Protein AF-A0A0C9Z4D1-F1 (afdb_monomer)

Foldseek 3Di:
DPDPPDDDDPCVQCVVQLVVVVVVVDDPVVSVVCCQDPPQAALVNCVVVVVVVCVVVVLDDLVRSCVCCCPVVVHNHDSVRSVVNCVPPPVVSVVVVVVDDDDDDDDDADDQVRDKDKDKDCPCCVVVDTDIDIDSPQDPPCCVLVVVCVVVVVADPPAPLSQLLCLLQPVVQVVVVSVVVVCCQQQDFDDDDPVDPDFGGRNVCCQVCVVVRVHDDPDDDDDPVVVVVVCVVQPDPPQCVPPSHDPVQSVVLVVLCVVVVVDDCDSVCSSVSSNVSSVSLVPDPPRDPVRPPDPPQDPVRRDDGVPDDDDPDPPDDPDDD

Organism: NCBI:txid930992

Radius of gyration: 35.1 Å; Cα contacts (8 Å, |Δi|>4): 202; chains: 1; bounding box: 78×57×100 Å

Solvent-accessible surface area (backbone atoms only — not comparable to full-atom values): 20295 Å² total; per-residue (Å²): 131,82,64,90,88,53,82,77,58,74,58,73,75,44,49,67,56,53,55,52,39,52,75,67,72,47,52,72,70,55,42,52,48,50,43,41,59,75,73,64,52,45,61,72,75,43,39,67,61,50,52,57,49,38,72,77,40,77,80,63,46,68,73,54,46,42,50,43,34,36,73,76,67,70,36,91,57,57,70,66,51,51,48,51,39,38,59,74,78,40,49,64,62,60,52,61,67,65,70,74,68,88,78,90,80,89,86,88,65,91,52,93,84,56,51,70,52,72,49,74,50,74,88,45,44,91,78,80,41,81,46,74,50,74,40,57,88,79,60,82,76,52,53,64,60,55,49,50,38,48,75,71,65,73,50,49,90,89,34,68,69,52,47,42,52,43,41,64,55,46,51,61,44,52,50,53,52,50,52,51,48,51,51,51,61,35,66,41,62,54,84,82,52,94,91,52,94,63,82,74,48,29,51,50,55,45,66,78,43,21,68,84,58,81,40,82,84,80,80,78,88,72,62,63,68,59,52,52,49,50,42,66,73,75,46,66,88,86,42,70,90,75,46,78,41,62,68,74,57,45,56,51,52,49,52,57,38,54,75,67,66,60,72,78,72,43,97,87,36,41,68,57,54,48,50,53,50,51,53,54,53,73,69,42,96,74,66,70,76,78,82,76,76,69,68,76,69,50,84,87,67,54,78,65,60,93,92,60,75,83,76,86,74,80,88,74,78,95,66,95,128

Sequence (321 aa):
MPNQYKPTSPLDKITPHILCLWKAYQNDREIVRILREKHIDTEQSIHDAMIDIHQMYPKAGIQEVISLLFYEKNMSVSRTIVSSYFTIFKPELVRECKARCLKRRHFCAVSVNNLFTINQHDKWLRFGLGLHTRIEPFSGCFETVLDHGVNEGLYDVGNTLQNMVFRWVFIPWLQCELDAYHNRVNNTAKQHNRNKMLPHGVPSHIYDSPQDFNTLDFKVIIDHDGVDQVRKLYINPSHVVFDIVPPTLGNFIQHCYDQMGCPEVTHSSVWTVYRNLLSVLQLADNIPPTLLDETEPNEDDVPLLEGCSYLPFCKESNGPY

Secondary structure (DSSP, 8-state):
---TTSPPPHHHHHHHHHHHHHHTT--HHHHHHHHIIIII--TTTTHHHHHHHHHH-TT--HHHHHHHHHHHS-----HHHHHHHHHHH-HHHHHHHHT----------SSTTS--EEEEEGGGGGGT--EEEEE-TTTTTHHHHHHHHHHTT---TT-HHHHHHHHHHHHHHHHHHHHHHHHHHHHSPPPP-TT--S--S-HHHHHH-GGGGT---------HHHHHHHHHHH--TT-GGG-SS-HHHHHHHHHHHHHTT-----TTTHHHHHHHHHHHHHH-TT--GGGSS-----TTTSPPPTT--------------

pLDDT: mean 73.36, std 15.95, range [34.59, 96.25]

Nearest PDB structures (foldseek):
  7aa5-assembly1_B  TM=8.037E-02  e=8.776E+00  Homo sapiens

Mean predicted aligned error: 19.08 Å

Structure (mmCIF, N/CA/C/O backbone):
data_AF-A0A0C9Z4D1-F1
#
_entry.id   AF-A0A0C9Z4D1-F1
#
loop_
_atom_site.group_PDB
_atom_site.id
_atom_site.type_symbol
_atom_site.label_atom_id
_atom_site.label_alt_id
_atom_site.label_comp_id
_atom_site.label_asym_id
_atom_site.label_entity_id
_atom_site.label_seq_id
_atom_site.pdbx_PDB_ins_code
_atom_site.Cartn_x
_atom_site.Cartn_y
_atom_site.Cartn_z
_atom_site.occupancy
_atom_site.B_iso_or_equiv
_atom_site.auth_seq_id
_atom_site.auth_comp_id
_atom_site.auth_asym_id
_atom_site.auth_atom_id
_atom_site.pdbx_PDB_model_num
ATOM 1 N N . MET A 1 1 ? 40.642 -31.047 -65.680 1.00 45.09 1 MET A N 1
ATOM 2 C CA . MET A 1 1 ? 39.817 -29.850 -65.943 1.00 45.09 1 MET A CA 1
ATOM 3 C C . MET A 1 1 ? 38.533 -29.970 -65.137 1.00 45.09 1 MET A C 1
ATOM 5 O O . MET A 1 1 ? 37.906 -31.022 -65.227 1.00 45.09 1 MET A O 1
ATOM 9 N N . PRO A 1 2 ? 38.184 -28.984 -64.296 1.00 46.34 2 PRO A N 1
ATOM 10 C CA . PRO A 1 2 ? 36.916 -28.994 -63.574 1.00 46.34 2 PRO A CA 1
ATOM 11 C C . PRO A 1 2 ? 35.748 -28.926 -64.568 1.00 46.34 2 PRO A C 1
ATOM 13 O O . PRO A 1 2 ? 35.834 -28.274 -65.605 1.00 46.34 2 PRO A O 1
ATOM 16 N N . ASN A 1 3 ? 34.682 -29.667 -64.277 1.00 42.41 3 ASN A N 1
ATOM 17 C CA . ASN A 1 3 ? 33.510 -29.800 -65.137 1.00 42.41 3 ASN A CA 1
ATOM 18 C C . ASN A 1 3 ? 32.800 -28.441 -65.303 1.00 42.41 3 ASN A C 1
ATOM 20 O O . ASN A 1 3 ? 32.292 -27.901 -64.323 1.00 42.41 3 ASN A O 1
ATOM 24 N N . GLN A 1 4 ? 32.733 -27.932 -66.538 1.00 51.03 4 GLN A N 1
ATOM 25 C CA . GLN A 1 4 ? 32.153 -26.628 -66.901 1.00 51.03 4 GLN A CA 1
ATOM 26 C C . GLN A 1 4 ? 30.660 -26.463 -66.563 1.00 51.03 4 GLN A C 1
ATOM 28 O O . GLN A 1 4 ? 30.153 -25.347 -66.572 1.00 51.03 4 GLN A O 1
ATOM 33 N N . TYR A 1 5 ? 29.959 -27.556 -66.248 1.00 47.44 5 TYR A N 1
ATOM 34 C CA . TYR A 1 5 ? 28.535 -27.549 -65.897 1.00 47.44 5 TYR A CA 1
ATOM 35 C C . TYR A 1 5 ? 28.269 -27.650 -64.390 1.00 47.44 5 TYR A C 1
ATOM 37 O O . TYR A 1 5 ? 27.114 -27.731 -63.977 1.00 47.44 5 TYR A O 1
ATOM 45 N N . LYS A 1 6 ? 29.314 -27.661 -63.551 1.00 39.44 6 LYS A N 1
ATOM 46 C CA . LYS A 1 6 ? 29.163 -27.578 -62.094 1.00 39.44 6 LYS A CA 1
ATOM 47 C C . LYS A 1 6 ? 29.494 -26.158 -61.625 1.00 39.44 6 LYS A C 1
ATOM 49 O O . LYS A 1 6 ? 30.536 -25.639 -62.024 1.00 39.44 6 LYS A O 1
ATOM 54 N N . PRO A 1 7 ? 28.663 -25.529 -60.772 1.00 45.12 7 PRO A N 1
ATOM 55 C CA . PRO A 1 7 ? 29.037 -24.266 -60.148 1.00 45.12 7 PRO A CA 1
ATOM 56 C C . PRO A 1 7 ? 30.366 -24.441 -59.405 1.00 45.12 7 PRO A C 1
ATOM 58 O O . PRO A 1 7 ? 30.573 -25.446 -58.720 1.00 45.12 7 PRO A O 1
ATOM 61 N N . THR A 1 8 ? 31.280 -23.484 -59.585 1.00 49.34 8 THR A N 1
ATOM 62 C CA . THR A 1 8 ? 32.591 -23.483 -58.929 1.00 49.34 8 THR A CA 1
ATOM 63 C C . THR A 1 8 ? 32.400 -23.604 -57.421 1.00 49.34 8 THR A C 1
ATOM 65 O O . THR A 1 8 ? 31.530 -22.934 -56.856 1.00 49.34 8 THR A O 1
ATOM 68 N N . SER A 1 9 ? 33.201 -24.456 -56.778 1.00 49.81 9 SER A N 1
ATOM 69 C CA . SER A 1 9 ? 33.126 -24.666 -55.334 1.00 49.81 9 SER A CA 1
ATOM 70 C C . SER A 1 9 ? 33.235 -23.317 -54.608 1.00 49.81 9 SER A C 1
ATOM 72 O O . SER A 1 9 ? 34.095 -22.511 -54.978 1.00 49.81 9 SER A O 1
ATOM 74 N N . PRO A 1 10 ? 32.419 -23.045 -53.569 1.00 61.69 10 PRO A N 1
ATOM 75 C CA . PRO A 1 10 ? 32.525 -21.823 -52.766 1.00 61.69 10 PRO A CA 1
ATOM 76 C C . PRO A 1 10 ? 33.950 -21.559 -52.257 1.00 61.69 10 PRO A C 1
ATOM 78 O O . PRO A 1 10 ? 34.347 -20.409 -52.090 1.00 61.69 10 PRO A O 1
ATOM 81 N N . LEU A 1 11 ? 34.736 -22.624 -52.073 1.00 60.56 11 LEU A N 1
ATOM 82 C CA . LEU A 1 11 ? 36.139 -22.561 -51.675 1.00 60.56 11 LEU A CA 1
ATOM 83 C C . LEU A 1 11 ? 37.004 -21.820 -52.700 1.00 60.56 11 LEU A C 1
ATOM 85 O O . LEU A 1 11 ? 37.721 -20.905 -52.307 1.00 60.56 11 LEU A O 1
ATOM 89 N N . ASP A 1 12 ? 36.873 -22.122 -53.993 1.00 66.25 12 ASP A N 1
ATOM 90 C CA . ASP A 1 12 ? 37.745 -21.575 -55.045 1.00 66.25 12 ASP A CA 1
ATOM 91 C C . ASP A 1 12 ? 37.593 -20.052 -55.204 1.00 66.25 12 ASP A C 1
ATOM 93 O O . ASP A 1 12 ? 38.533 -19.362 -55.598 1.00 66.25 12 ASP A O 1
ATOM 97 N N . LYS A 1 13 ? 36.418 -19.508 -54.856 1.00 65.00 13 LYS A N 1
ATOM 98 C CA . LYS A 1 13 ? 36.149 -18.060 -54.873 1.00 65.00 13 LYS A CA 1
ATOM 99 C C . LYS A 1 13 ? 36.757 -17.330 -53.676 1.00 65.00 13 LYS A C 1
ATOM 101 O O . LYS A 1 13 ? 37.111 -16.164 -53.795 1.00 65.00 13 LYS A O 1
ATOM 106 N N . ILE A 1 14 ? 36.880 -17.997 -52.529 1.00 68.81 14 ILE A N 1
ATOM 107 C CA . ILE A 1 14 ? 37.301 -17.380 -51.261 1.00 68.81 14 ILE A CA 1
ATOM 108 C C . ILE A 1 14 ? 38.805 -17.608 -51.007 1.00 68.81 14 ILE A C 1
ATOM 110 O O . ILE A 1 14 ? 39.453 -16.791 -50.348 1.00 68.81 14 ILE A O 1
ATOM 114 N N . THR A 1 15 ? 39.398 -18.662 -51.589 1.00 77.69 15 THR A N 1
ATOM 115 C CA . THR A 1 15 ? 40.829 -18.998 -51.461 1.00 77.69 15 THR A CA 1
ATOM 116 C C . THR A 1 15 ? 41.778 -17.823 -51.751 1.00 77.69 15 THR A C 1
ATOM 118 O O . THR A 1 15 ? 42.679 -17.600 -50.939 1.00 77.69 15 THR A O 1
ATOM 121 N N . PRO A 1 16 ? 41.605 -17.016 -52.821 1.00 76.88 16 PRO A N 1
ATOM 122 C CA . PRO A 1 16 ? 42.519 -15.906 -53.107 1.00 76.88 16 PRO A CA 1
ATOM 123 C C . PRO A 1 16 ? 42.499 -14.823 -52.019 1.00 76.88 16 PRO A C 1
ATOM 125 O O . PRO A 1 16 ? 43.541 -14.266 -51.668 1.00 76.88 16 PRO A O 1
ATOM 128 N N . HIS A 1 17 ? 41.322 -14.559 -51.446 1.00 73.50 17 HIS A N 1
ATOM 129 C CA . HIS A 1 17 ? 41.129 -13.549 -50.407 1.00 73.50 17 HIS A CA 1
ATOM 130 C C . HIS A 1 17 ? 41.703 -14.002 -49.062 1.00 73.50 17 HIS A C 1
ATOM 132 O O . HIS A 1 17 ? 42.396 -13.224 -48.408 1.00 73.50 17 HIS A O 1
ATOM 138 N N . ILE A 1 18 ? 41.497 -15.271 -48.683 1.00 72.88 18 ILE A N 1
ATOM 139 C CA . ILE A 1 18 ? 42.111 -15.861 -47.481 1.00 72.88 18 ILE A CA 1
ATOM 140 C C . ILE A 1 18 ? 43.637 -15.769 -47.574 1.00 72.88 18 ILE A C 1
ATOM 142 O O . ILE A 1 18 ? 44.276 -15.281 -46.646 1.00 72.88 18 ILE A O 1
ATOM 146 N N . LEU A 1 19 ? 44.223 -16.167 -48.709 1.00 77.75 19 LEU A N 1
ATOM 147 C CA . LEU A 1 19 ? 45.676 -16.132 -48.906 1.00 77.75 19 LEU A CA 1
ATOM 148 C C . LEU A 1 19 ? 46.245 -14.708 -48.843 1.00 77.75 19 LEU A C 1
ATOM 150 O O . LEU A 1 19 ? 47.344 -14.513 -48.328 1.00 77.75 19 LEU A O 1
ATOM 154 N N . CYS A 1 20 ? 45.516 -13.711 -49.350 1.00 79.06 20 CYS A N 1
ATOM 155 C CA . CYS A 1 20 ? 45.916 -12.307 -49.264 1.00 79.06 20 CYS A CA 1
ATOM 156 C C . CYS A 1 20 ? 45.902 -11.795 -47.814 1.00 79.06 20 CYS A C 1
ATOM 158 O O . CYS A 1 20 ? 46.879 -11.198 -47.364 1.00 79.06 20 CYS A O 1
ATOM 160 N N . LEU A 1 21 ? 44.835 -12.082 -47.062 1.00 77.56 21 LEU A N 1
ATOM 161 C CA . LEU A 1 21 ? 44.684 -11.627 -45.677 1.00 77.56 21 LEU A CA 1
ATOM 162 C C . LEU A 1 21 ? 45.647 -12.342 -44.716 1.00 77.56 21 LEU A C 1
ATOM 164 O O . LEU A 1 21 ? 46.168 -11.716 -43.794 1.00 77.56 21 LEU A O 1
ATOM 168 N N . TRP A 1 22 ? 45.954 -13.615 -44.977 1.00 73.88 22 TRP A N 1
ATOM 169 C CA . TRP A 1 22 ? 46.949 -14.379 -44.221 1.00 73.88 22 TRP A CA 1
ATOM 170 C C . TRP A 1 22 ? 48.369 -13.835 -44.440 1.00 73.88 22 TRP A C 1
ATOM 172 O O . TRP A 1 22 ? 49.128 -13.657 -43.491 1.00 73.88 22 TRP A O 1
ATOM 182 N N . LYS A 1 23 ? 48.704 -13.450 -45.681 1.00 80.69 23 LYS A N 1
ATOM 183 C CA . LYS A 1 23 ? 49.967 -12.754 -46.001 1.00 80.69 23 LYS A CA 1
ATOM 184 C C . LYS A 1 23 ? 50.074 -11.363 -45.366 1.00 80.69 23 LYS A C 1
ATOM 186 O O . LYS A 1 23 ? 51.183 -10.862 -45.213 1.00 80.69 23 LYS A O 1
ATOM 191 N N . ALA A 1 24 ? 48.952 -10.752 -44.988 1.00 74.88 24 ALA A N 1
ATOM 192 C CA . ALA A 1 24 ? 48.901 -9.470 -44.287 1.00 74.88 24 ALA A CA 1
ATOM 193 C C . ALA A 1 24 ? 48.976 -9.603 -42.748 1.00 74.88 24 ALA A C 1
ATOM 195 O O . ALA A 1 24 ? 48.663 -8.643 -42.046 1.00 74.88 24 ALA A O 1
ATOM 196 N N . TYR A 1 25 ? 49.374 -10.773 -42.225 1.00 70.94 25 TYR A N 1
ATOM 197 C CA . TYR A 1 25 ? 49.497 -11.086 -40.791 1.00 70.94 25 TYR A CA 1
ATOM 198 C C . TYR A 1 25 ? 48.215 -10.877 -39.970 1.00 70.94 25 TYR A C 1
ATOM 200 O O . TYR A 1 25 ? 48.269 -10.631 -38.765 1.00 70.94 25 TYR A O 1
ATOM 208 N N . GLN A 1 26 ? 47.045 -10.987 -40.600 1.00 71.88 26 GLN A N 1
ATOM 209 C CA . GLN A 1 26 ? 45.784 -10.942 -39.870 1.00 71.88 26 GLN A CA 1
ATOM 210 C C . GLN A 1 26 ? 45.563 -12.265 -39.134 1.00 71.88 26 GLN A C 1
ATOM 212 O O . GLN A 1 26 ? 45.837 -13.337 -39.669 1.00 71.88 26 GLN A O 1
ATOM 217 N N . ASN A 1 27 ? 45.064 -12.197 -37.900 1.00 79.25 27 ASN A N 1
ATOM 218 C CA . ASN A 1 27 ? 44.691 -13.405 -37.167 1.00 79.25 27 ASN A CA 1
ATOM 219 C C . ASN A 1 27 ? 43.403 -14.011 -37.748 1.00 79.25 27 ASN A C 1
ATOM 221 O O . ASN A 1 27 ? 42.589 -13.305 -38.344 1.00 79.25 27 ASN A O 1
ATOM 225 N N . ASP A 1 28 ? 43.190 -15.309 -37.541 1.00 73.75 28 ASP A N 1
ATOM 226 C CA . ASP A 1 28 ? 42.066 -16.049 -38.133 1.00 73.75 28 ASP A CA 1
ATOM 227 C C . ASP A 1 28 ? 40.700 -15.411 -37.835 1.00 73.75 28 ASP A C 1
ATOM 229 O O . ASP A 1 28 ? 39.811 -15.393 -38.687 1.00 73.75 28 ASP A O 1
ATOM 233 N N . ARG A 1 29 ? 40.538 -14.817 -36.646 1.00 74.25 29 ARG A N 1
ATOM 234 C CA . ARG A 1 29 ? 39.308 -14.115 -36.256 1.00 74.25 29 ARG A CA 1
ATOM 235 C C . ARG A 1 29 ? 39.078 -12.859 -37.099 1.00 74.25 29 ARG A C 1
ATOM 237 O O . ARG A 1 29 ? 37.947 -12.607 -37.514 1.00 74.25 29 ARG A O 1
ATOM 244 N N . GLU A 1 30 ? 40.131 -12.100 -37.373 1.00 71.19 30 GLU A N 1
ATOM 245 C CA . GLU A 1 30 ? 40.082 -10.883 -38.180 1.00 71.19 30 GLU A CA 1
ATOM 246 C C . GLU A 1 30 ? 39.924 -11.198 -39.673 1.00 71.19 30 GLU A C 1
ATOM 248 O O . GLU A 1 30 ? 39.152 -10.537 -40.364 1.00 71.19 30 GLU A O 1
ATOM 253 N N . ILE A 1 31 ? 40.561 -12.272 -40.154 1.00 74.56 31 ILE A N 1
ATOM 254 C CA . ILE A 1 31 ? 40.374 -12.793 -41.516 1.00 74.56 31 ILE A CA 1
ATOM 255 C C . ILE A 1 31 ? 38.907 -13.167 -41.735 1.00 74.56 31 ILE A C 1
ATOM 257 O O . ILE A 1 31 ? 38.295 -12.720 -42.704 1.00 74.56 31 ILE A O 1
ATOM 261 N N . VAL A 1 32 ? 38.308 -13.927 -40.813 1.00 71.25 32 VAL A N 1
ATOM 262 C CA . VAL A 1 32 ? 36.888 -14.301 -40.889 1.00 71.25 32 VAL A CA 1
ATOM 263 C C . VAL A 1 32 ? 35.984 -13.068 -40.828 1.00 71.25 32 VAL A C 1
ATOM 265 O O . VAL A 1 32 ? 35.000 -13.011 -41.567 1.00 71.25 32 VAL A O 1
ATOM 268 N N . ARG A 1 33 ? 36.312 -12.066 -40.000 1.00 70.94 33 ARG A N 1
ATOM 269 C CA . ARG A 1 33 ? 35.541 -10.817 -39.928 1.00 70.94 33 ARG A CA 1
ATOM 270 C C . ARG A 1 33 ? 35.571 -10.059 -41.257 1.00 70.94 33 ARG A C 1
ATOM 272 O O . ARG A 1 33 ? 34.515 -9.734 -41.787 1.00 70.94 33 ARG A O 1
ATOM 279 N N . ILE A 1 34 ? 36.758 -9.840 -41.822 1.00 68.50 34 ILE A N 1
ATOM 280 C CA . ILE A 1 34 ? 36.941 -9.089 -43.072 1.00 68.50 34 ILE A CA 1
ATOM 281 C C . ILE A 1 34 ? 36.300 -9.819 -44.257 1.00 68.50 34 ILE A C 1
ATOM 283 O O . ILE A 1 34 ? 35.666 -9.184 -45.098 1.00 68.50 34 ILE A O 1
ATOM 287 N N . LEU A 1 35 ? 36.428 -11.147 -44.321 1.00 69.12 35 LEU A N 1
ATOM 288 C CA . LEU A 1 35 ? 35.791 -11.947 -45.369 1.00 69.12 35 LEU A CA 1
ATOM 289 C C . LEU A 1 35 ? 34.266 -11.859 -45.295 1.00 69.12 35 LEU A C 1
ATOM 291 O O . LEU A 1 35 ? 33.627 -11.687 -46.331 1.00 69.12 35 LEU A O 1
ATOM 295 N N . ARG A 1 36 ? 33.691 -11.910 -44.085 1.00 64.81 36 ARG A N 1
ATOM 296 C CA . ARG A 1 36 ? 32.248 -11.722 -43.879 1.00 64.81 36 ARG A CA 1
ATOM 297 C C . ARG A 1 36 ? 31.792 -10.327 -44.293 1.00 64.81 36 ARG A C 1
ATOM 299 O O . ARG A 1 36 ? 30.866 -10.212 -45.079 1.00 64.81 36 ARG A O 1
ATOM 306 N N . GLU A 1 37 ? 32.486 -9.286 -43.846 1.00 62.16 37 GLU A N 1
ATOM 307 C CA . GLU A 1 37 ? 32.087 -7.890 -44.074 1.00 62.16 37 GLU A CA 1
ATOM 308 C C . GLU A 1 37 ? 32.292 -7.395 -45.514 1.00 62.16 37 GLU A C 1
ATOM 310 O O . GLU A 1 37 ? 31.532 -6.551 -45.976 1.00 62.16 37 GLU A O 1
ATOM 315 N N . LYS A 1 38 ? 33.330 -7.858 -46.227 1.00 61.12 38 LYS A N 1
ATOM 316 C CA . LYS A 1 38 ? 33.709 -7.279 -47.533 1.00 61.12 38 LYS A CA 1
ATOM 317 C C . LYS A 1 38 ? 33.456 -8.175 -48.736 1.00 61.12 38 LYS A C 1
ATOM 319 O O . LYS A 1 38 ? 33.426 -7.672 -49.859 1.00 61.12 38 LYS A O 1
ATOM 324 N N . HIS A 1 39 ? 33.337 -9.484 -48.536 1.00 59.22 39 HIS A N 1
ATOM 325 C CA . HIS A 1 39 ? 33.320 -10.442 -49.644 1.00 59.22 39 HIS A CA 1
ATOM 326 C C . HIS A 1 39 ? 32.159 -11.439 -49.596 1.00 59.22 39 HIS A C 1
ATOM 328 O O . HIS A 1 39 ? 31.916 -12.100 -50.603 1.00 59.22 39 HIS A O 1
ATOM 334 N N . ILE A 1 40 ? 31.436 -11.536 -48.477 1.00 61.81 40 ILE A N 1
ATOM 335 C CA . ILE A 1 40 ? 30.330 -12.488 -48.310 1.00 61.81 40 ILE A CA 1
ATOM 336 C C . ILE A 1 40 ? 29.006 -11.742 -48.070 1.00 61.81 40 ILE A C 1
ATOM 338 O O . ILE A 1 40 ? 28.052 -11.961 -48.816 1.00 61.81 40 ILE A O 1
ATOM 342 N N . ASP A 1 41 ? 28.965 -10.790 -47.134 1.00 61.84 41 ASP A N 1
ATOM 343 C CA . ASP A 1 41 ? 27.739 -10.086 -46.743 1.00 61.84 41 ASP A CA 1
ATOM 344 C C . ASP A 1 41 ? 27.841 -8.577 -47.066 1.00 61.84 41 ASP A C 1
ATOM 346 O O . ASP A 1 41 ? 28.281 -7.787 -46.237 1.00 61.84 41 ASP A O 1
ATOM 350 N N . THR A 1 42 ? 27.442 -8.147 -48.270 1.00 67.00 42 THR A N 1
ATOM 351 C CA . THR A 1 42 ? 27.325 -6.714 -48.644 1.00 67.00 42 THR A CA 1
ATOM 352 C C . THR A 1 42 ? 25.863 -6.297 -48.824 1.00 67.00 42 THR A C 1
ATOM 354 O O . THR A 1 42 ? 25.012 -7.141 -49.110 1.00 67.00 42 THR A O 1
ATOM 357 N N . GLU A 1 43 ? 25.541 -4.998 -48.714 1.00 68.06 43 GLU A N 1
ATOM 358 C CA . GLU A 1 43 ? 24.168 -4.485 -48.900 1.00 68.06 43 GLU A CA 1
ATOM 359 C C . GLU A 1 43 ? 23.593 -4.851 -50.275 1.00 68.06 43 GLU A C 1
ATOM 361 O O . GLU A 1 43 ? 22.392 -5.065 -50.420 1.00 68.06 43 GLU A O 1
ATOM 366 N N . GLN A 1 44 ? 24.465 -4.947 -51.279 1.00 70.00 44 GLN A N 1
ATOM 367 C CA . GLN A 1 44 ? 24.109 -5.293 -52.650 1.00 70.00 44 GLN A CA 1
ATOM 368 C C . GLN A 1 44 ? 23.920 -6.805 -52.834 1.00 70.00 44 GLN A C 1
ATOM 370 O O . GLN A 1 44 ? 23.023 -7.218 -53.559 1.00 70.00 44 GLN A O 1
ATOM 375 N N . SER A 1 45 ? 24.694 -7.624 -52.110 1.00 71.94 45 SER A N 1
ATOM 376 C CA . SER A 1 45 ? 24.526 -9.086 -52.053 1.00 71.94 45 SER A CA 1
ATOM 377 C C . SER A 1 45 ? 23.152 -9.480 -51.499 1.00 71.94 45 SER A C 1
ATOM 379 O O . SER A 1 45 ? 22.570 -10.478 -51.914 1.00 71.94 45 SER A O 1
ATOM 381 N N . ILE A 1 46 ? 22.595 -8.661 -50.600 1.00 79.38 46 ILE A N 1
ATOM 382 C CA . ILE A 1 46 ? 21.277 -8.899 -50.000 1.00 79.38 46 ILE A CA 1
ATOM 383 C C . ILE A 1 46 ? 20.142 -8.150 -50.712 1.00 79.38 46 ILE A C 1
ATOM 385 O O . ILE A 1 46 ? 18.994 -8.351 -50.343 1.00 79.38 46 ILE A O 1
ATOM 389 N N . HIS A 1 47 ? 20.415 -7.288 -51.699 1.00 83.75 47 HIS A N 1
ATOM 390 C CA . HIS A 1 47 ? 19.423 -6.349 -52.244 1.00 83.75 47 HIS A CA 1
ATOM 391 C C . HIS A 1 47 ? 18.242 -7.044 -52.923 1.00 83.75 47 HIS A C 1
ATOM 393 O O . HIS A 1 47 ? 17.096 -6.785 -52.562 1.00 83.75 47 HIS A O 1
ATOM 399 N N . ASP A 1 48 ? 18.511 -7.984 -53.826 1.00 82.88 48 ASP A N 1
ATOM 400 C CA . ASP A 1 48 ? 17.452 -8.733 -54.513 1.00 82.88 48 ASP A CA 1
ATOM 401 C C . ASP A 1 48 ? 16.643 -9.569 -53.508 1.00 82.88 48 ASP A C 1
ATOM 403 O O . ASP A 1 48 ? 15.413 -9.549 -53.500 1.00 82.88 48 ASP A O 1
ATOM 407 N N . ALA A 1 49 ? 17.332 -10.205 -52.553 1.00 83.00 49 ALA A N 1
ATOM 408 C CA . ALA A 1 49 ? 16.698 -10.943 -51.464 1.00 83.00 49 ALA A CA 1
ATOM 409 C C . ALA A 1 49 ? 15.826 -10.043 -50.566 1.00 83.00 49 ALA A C 1
ATOM 411 O O . ALA A 1 49 ? 14.757 -10.454 -50.118 1.00 83.00 49 ALA A O 1
ATOM 412 N N . MET A 1 50 ? 16.259 -8.808 -50.319 1.00 84.56 50 MET A N 1
ATOM 413 C CA . MET A 1 50 ? 15.544 -7.806 -49.533 1.00 84.56 50 MET A CA 1
ATOM 414 C C . MET A 1 50 ? 14.322 -7.252 -50.264 1.00 84.56 50 MET A C 1
ATOM 416 O O . MET A 1 50 ? 13.309 -6.997 -49.608 1.00 84.56 50 MET A O 1
ATOM 420 N N . ILE A 1 51 ? 14.408 -7.058 -51.587 1.00 87.12 51 ILE A N 1
ATOM 421 C CA . ILE A 1 51 ? 13.272 -6.678 -52.438 1.00 87.12 51 ILE A CA 1
ATOM 422 C C . ILE A 1 51 ? 12.210 -7.765 -52.362 1.00 87.12 51 ILE A C 1
ATOM 424 O O . ILE A 1 51 ? 11.069 -7.461 -52.015 1.00 87.12 51 ILE A O 1
ATOM 428 N N . ASP A 1 52 ? 12.599 -9.016 -52.596 1.00 86.69 52 ASP A N 1
ATOM 429 C CA . ASP A 1 52 ? 11.693 -10.160 -52.526 1.00 86.69 52 ASP A CA 1
ATOM 430 C C . ASP A 1 52 ? 11.020 -10.271 -51.148 1.00 86.69 52 ASP A C 1
ATOM 432 O O . ASP A 1 52 ? 9.800 -10.405 -51.050 1.00 86.69 52 ASP A O 1
ATOM 436 N N . ILE A 1 53 ? 11.795 -10.162 -50.061 1.00 86.00 53 ILE A N 1
ATOM 437 C CA . ILE A 1 53 ? 11.263 -10.232 -48.690 1.00 86.00 53 ILE A CA 1
ATOM 438 C C . ILE A 1 53 ? 10.281 -9.090 -48.421 1.00 86.00 53 ILE A C 1
ATOM 440 O O . ILE A 1 53 ? 9.239 -9.320 -47.817 1.00 86.00 53 ILE A O 1
ATOM 444 N N . HIS A 1 54 ? 10.556 -7.868 -48.878 1.00 85.00 54 HIS A N 1
ATOM 445 C CA . HIS A 1 54 ? 9.651 -6.734 -48.657 1.00 85.00 54 HIS A CA 1
ATOM 446 C C . HIS A 1 54 ? 8.454 -6.697 -49.610 1.00 85.00 54 HIS A C 1
ATOM 448 O O . HIS A 1 54 ? 7.493 -5.989 -49.312 1.00 85.00 54 HIS A O 1
ATOM 454 N N . GLN A 1 55 ? 8.477 -7.434 -50.725 1.00 86.00 55 GLN A N 1
ATOM 455 C CA . GLN A 1 55 ? 7.263 -7.683 -51.504 1.00 86.00 55 GLN A CA 1
ATOM 456 C C . GLN A 1 55 ? 6.266 -8.504 -50.682 1.00 86.00 55 GLN A C 1
ATOM 458 O O . GLN A 1 55 ? 5.077 -8.195 -50.680 1.00 86.00 55 GLN A O 1
ATOM 463 N N . MET A 1 56 ? 6.753 -9.506 -49.945 1.00 81.94 56 MET A N 1
ATOM 464 C CA . MET A 1 56 ? 5.910 -10.353 -49.096 1.00 81.94 56 MET A CA 1
ATOM 465 C C . MET A 1 56 ? 5.614 -9.734 -47.724 1.00 81.94 56 MET A C 1
ATOM 467 O O . MET A 1 56 ? 4.495 -9.847 -47.228 1.00 81.94 56 MET A O 1
ATOM 471 N N . TYR A 1 57 ? 6.574 -9.022 -47.131 1.00 84.25 57 TYR A N 1
ATOM 472 C CA . TYR A 1 57 ? 6.467 -8.436 -45.793 1.00 84.25 57 TYR A CA 1
ATOM 473 C C . TYR A 1 57 ? 6.837 -6.942 -45.800 1.00 84.25 57 TYR A C 1
ATOM 475 O O . TYR A 1 57 ? 7.906 -6.549 -45.327 1.00 84.25 57 TYR A O 1
ATOM 483 N N . PRO A 1 58 ? 5.943 -6.061 -46.291 1.00 82.50 58 PRO A N 1
ATOM 484 C CA . PRO A 1 58 ? 6.269 -4.653 -46.539 1.00 82.50 58 PRO A CA 1
ATOM 485 C C . PRO A 1 58 ? 6.659 -3.839 -45.298 1.00 82.50 58 PRO A C 1
ATOM 487 O O . PRO A 1 58 ? 7.302 -2.801 -45.427 1.00 82.50 58 PRO A O 1
ATOM 490 N N . LYS A 1 59 ? 6.254 -4.290 -44.103 1.00 79.00 59 LYS A N 1
ATOM 491 C CA . LYS A 1 59 ? 6.480 -3.609 -42.815 1.00 79.00 59 LYS A CA 1
ATOM 492 C C . LYS A 1 59 ? 7.514 -4.306 -41.926 1.00 79.00 59 LYS A C 1
ATOM 494 O O . LYS A 1 59 ? 7.654 -3.910 -40.770 1.00 79.00 59 LYS A O 1
ATOM 499 N N . ALA A 1 60 ? 8.187 -5.344 -42.430 1.00 81.62 60 ALA A N 1
ATOM 500 C CA . ALA A 1 60 ? 9.111 -6.140 -41.631 1.00 81.62 60 ALA A CA 1
ATOM 501 C C . ALA A 1 60 ? 10.237 -5.269 -41.060 1.00 81.62 60 ALA A C 1
ATOM 503 O O . ALA A 1 60 ? 10.885 -4.504 -41.773 1.00 81.62 60 ALA A O 1
ATOM 504 N N . GLY A 1 61 ? 10.461 -5.376 -39.753 1.00 79.69 61 GLY A N 1
ATOM 505 C CA . GLY A 1 61 ? 11.515 -4.636 -39.069 1.00 79.69 61 GLY A CA 1
ATOM 506 C C . GLY A 1 61 ? 12.886 -5.292 -39.234 1.00 79.69 61 GLY A C 1
ATOM 507 O O . GLY A 1 61 ? 13.003 -6.460 -39.592 1.00 79.69 61 GLY A O 1
ATOM 508 N N . ILE A 1 62 ? 13.949 -4.568 -38.874 1.00 82.56 62 ILE A N 1
ATOM 509 C CA . ILE A 1 62 ? 15.344 -5.038 -38.995 1.00 82.56 62 ILE A CA 1
ATOM 510 C C . ILE A 1 62 ? 15.542 -6.447 -38.401 1.00 82.56 62 ILE A C 1
ATOM 512 O O . ILE A 1 62 ? 16.180 -7.290 -39.022 1.00 82.56 62 ILE A O 1
ATOM 516 N N . GLN A 1 63 ? 14.989 -6.724 -37.215 1.00 80.69 63 GLN A N 1
ATOM 517 C CA . GLN A 1 63 ? 15.164 -8.018 -36.541 1.00 80.69 63 GLN A CA 1
ATOM 518 C C . GLN A 1 63 ? 14.420 -9.168 -37.243 1.00 80.69 63 GLN A C 1
ATOM 520 O O . GLN A 1 63 ? 14.920 -10.294 -37.297 1.00 80.69 63 GLN A O 1
ATOM 525 N N . GLU A 1 64 ? 13.238 -8.883 -37.784 1.00 84.81 64 GLU A N 1
ATOM 526 C CA . GLU A 1 64 ? 12.427 -9.852 -38.525 1.00 84.81 64 GLU A CA 1
ATOM 527 C C . GLU A 1 64 ? 13.098 -10.174 -39.853 1.00 84.81 64 GLU A C 1
ATOM 529 O O . GLU A 1 64 ? 13.301 -11.339 -40.168 1.00 84.81 64 GLU A O 1
ATOM 534 N N . VAL A 1 65 ? 13.561 -9.152 -40.570 1.00 85.25 65 VAL A N 1
ATOM 535 C CA . VAL A 1 65 ? 14.266 -9.313 -41.841 1.00 85.25 65 VAL A CA 1
ATOM 536 C C . VAL A 1 65 ? 15.543 -10.136 -41.702 1.00 85.25 65 VAL A C 1
ATOM 538 O O . VAL A 1 65 ? 15.801 -10.982 -42.548 1.00 85.25 65 VAL A O 1
ATOM 541 N N . ILE A 1 66 ? 16.322 -9.954 -40.632 1.00 82.06 66 ILE A N 1
ATOM 542 C CA . ILE A 1 66 ? 17.499 -10.805 -40.371 1.00 82.06 66 ILE A CA 1
ATOM 543 C C . ILE A 1 66 ? 17.085 -12.272 -40.236 1.00 82.06 66 ILE A C 1
ATOM 545 O O . ILE A 1 66 ? 17.750 -13.160 -40.762 1.00 82.06 66 ILE A O 1
ATOM 549 N N . SER A 1 67 ? 15.970 -12.521 -39.550 1.00 79.06 67 SER A N 1
ATOM 550 C CA . SER A 1 67 ? 15.444 -13.873 -39.380 1.00 79.06 67 SER A CA 1
ATOM 551 C C . SER A 1 67 ? 14.944 -14.436 -40.718 1.00 79.06 67 SER A C 1
ATOM 553 O O . SER A 1 67 ? 15.257 -15.573 -41.048 1.00 79.06 67 SER A O 1
ATOM 555 N N . LEU A 1 68 ? 14.241 -13.639 -41.528 1.00 85.31 68 LEU A N 1
ATOM 556 C CA . LEU A 1 68 ? 13.721 -14.048 -42.840 1.00 85.31 68 LEU A CA 1
ATOM 557 C C . LEU A 1 68 ? 14.838 -14.312 -43.852 1.00 85.31 68 LEU A C 1
ATOM 559 O O . LEU A 1 68 ? 14.806 -15.316 -44.555 1.00 85.31 68 LEU A O 1
ATOM 563 N N . LEU A 1 69 ? 15.871 -13.472 -43.884 1.00 82.69 69 LEU A N 1
ATOM 564 C CA . LEU A 1 69 ? 17.058 -13.722 -44.701 1.00 82.69 69 LEU A CA 1
ATOM 565 C C . LEU A 1 69 ? 17.708 -15.053 -44.318 1.00 82.69 69 LEU A C 1
ATOM 567 O O . LEU A 1 69 ? 18.064 -15.836 -45.198 1.00 82.69 69 LEU A O 1
ATOM 571 N N . PHE A 1 70 ? 17.791 -15.347 -43.019 1.00 78.75 70 PHE A N 1
ATOM 572 C CA . PHE A 1 70 ? 18.375 -16.591 -42.536 1.00 78.75 70 PHE A CA 1
ATOM 573 C C . PHE A 1 70 ? 17.529 -17.817 -42.892 1.00 78.75 70 PHE A C 1
ATOM 575 O O . PHE A 1 70 ? 18.070 -18.795 -43.399 1.00 78.75 70 PHE A O 1
ATOM 582 N N . TYR A 1 71 ? 16.215 -17.773 -42.672 1.00 76.06 71 TYR A N 1
ATOM 583 C CA . TYR A 1 71 ? 15.359 -18.947 -42.851 1.00 76.06 71 TYR A CA 1
ATOM 584 C C . TYR A 1 71 ? 14.843 -19.135 -44.285 1.00 76.06 71 TYR A C 1
ATOM 586 O O . TYR A 1 71 ? 14.764 -20.270 -44.744 1.00 76.06 71 TYR A O 1
ATOM 594 N N . GLU A 1 72 ? 14.509 -18.063 -45.010 1.00 81.69 72 GLU A N 1
ATOM 595 C CA . GLU A 1 72 ? 13.907 -18.156 -46.353 1.00 81.69 72 GLU A CA 1
ATOM 596 C C . GLU A 1 72 ? 14.942 -18.078 -47.474 1.00 81.69 72 GLU A C 1
ATOM 598 O O . GLU A 1 72 ? 14.801 -18.727 -48.510 1.00 81.69 72 GLU A O 1
ATOM 603 N N . LYS A 1 73 ? 15.990 -17.274 -47.279 1.00 78.06 73 LYS A N 1
ATOM 604 C CA . LYS A 1 73 ? 17.029 -17.058 -48.294 1.00 78.06 73 LYS A CA 1
ATOM 605 C C . LYS A 1 73 ? 18.333 -17.789 -47.965 1.00 78.06 73 LYS A C 1
ATOM 607 O O . LYS A 1 73 ? 19.243 -17.793 -48.788 1.00 78.06 73 LYS A O 1
ATOM 612 N N . ASN A 1 74 ? 18.410 -18.451 -46.804 1.00 73.50 74 ASN A N 1
ATOM 613 C CA . ASN A 1 74 ? 19.600 -19.142 -46.296 1.00 73.50 74 ASN A CA 1
ATOM 614 C C . ASN A 1 74 ? 20.834 -18.221 -46.212 1.00 73.50 74 ASN A C 1
ATOM 616 O O . ASN A 1 74 ? 21.966 -18.628 -46.477 1.00 73.50 74 ASN A O 1
ATOM 620 N N . MET A 1 75 ? 20.597 -16.951 -45.870 1.00 75.69 75 MET A N 1
ATOM 621 C CA . MET A 1 75 ? 21.605 -15.899 -45.769 1.00 75.69 75 MET A CA 1
ATOM 622 C C . MET A 1 75 ? 21.746 -15.450 -44.315 1.00 75.69 75 MET A C 1
ATOM 624 O O . MET A 1 75 ? 20.846 -14.850 -43.732 1.00 75.69 75 MET A O 1
ATOM 628 N N . SER A 1 76 ? 22.905 -15.710 -43.716 1.00 76.88 76 SER A N 1
ATOM 629 C CA . SER A 1 76 ? 23.221 -15.245 -42.364 1.00 76.88 76 SER A CA 1
ATOM 630 C C . SER A 1 76 ? 23.805 -13.835 -42.409 1.00 76.88 76 SER A C 1
ATOM 632 O O . SER A 1 76 ? 25.021 -13.673 -42.433 1.00 76.88 76 SER A O 1
ATOM 634 N N . VAL A 1 77 ? 22.949 -12.818 -42.355 1.00 75.62 77 VAL A N 1
ATOM 635 C CA . VAL A 1 77 ? 23.368 -11.417 -42.504 1.00 75.62 77 VAL A CA 1
ATOM 636 C C . VAL A 1 77 ? 23.467 -10.719 -41.149 1.00 75.62 77 VAL A C 1
ATOM 638 O O . VAL A 1 77 ? 22.607 -10.870 -40.279 1.00 75.62 77 VAL A O 1
ATOM 641 N N . SER A 1 78 ? 24.517 -9.919 -40.955 1.00 76.94 78 SER A N 1
ATOM 642 C CA . SER A 1 78 ? 24.676 -9.151 -39.720 1.00 76.94 78 SER A CA 1
ATOM 643 C C . SER A 1 78 ? 23.613 -8.054 -39.585 1.00 76.94 78 SER A C 1
ATOM 645 O O . SER A 1 78 ? 23.195 -7.420 -40.559 1.00 76.94 78 SER A O 1
ATOM 647 N N . ARG A 1 79 ? 23.217 -7.763 -38.340 1.00 78.25 79 ARG A N 1
ATOM 648 C CA . ARG A 1 79 ? 22.263 -6.685 -38.042 1.00 78.25 79 ARG A CA 1
ATOM 649 C C . ARG A 1 79 ? 22.718 -5.328 -38.566 1.00 78.25 79 ARG A C 1
ATOM 651 O O . ARG A 1 79 ? 21.879 -4.526 -38.966 1.00 78.25 79 ARG A O 1
ATOM 658 N N . THR A 1 80 ? 24.023 -5.082 -38.565 1.00 77.25 80 THR A N 1
ATOM 659 C CA . THR A 1 80 ? 24.615 -3.832 -39.040 1.00 77.25 80 THR A CA 1
ATOM 660 C C . THR A 1 80 ? 24.333 -3.623 -40.525 1.00 77.25 80 THR A C 1
ATOM 662 O O . THR A 1 80 ? 23.864 -2.554 -40.890 1.00 77.25 80 THR A O 1
ATOM 665 N N . ILE A 1 81 ? 24.504 -4.652 -41.360 1.00 78.12 81 ILE A N 1
ATOM 666 C CA . ILE A 1 81 ? 24.289 -4.562 -42.814 1.00 78.12 81 ILE A CA 1
ATOM 667 C C . ILE A 1 81 ? 22.806 -4.347 -43.133 1.00 78.12 81 ILE A C 1
ATOM 669 O O . ILE A 1 81 ? 22.465 -3.471 -43.923 1.00 78.12 81 ILE A O 1
ATOM 673 N N . VAL A 1 82 ? 21.904 -5.078 -42.468 1.00 81.69 82 VAL A N 1
ATOM 674 C CA . VAL A 1 82 ? 20.455 -4.875 -42.643 1.00 81.69 82 VAL A CA 1
ATOM 675 C C . VAL A 1 82 ? 20.049 -3.475 -42.171 1.00 81.69 82 VAL A C 1
ATOM 677 O O . VAL A 1 82 ? 19.301 -2.781 -42.852 1.00 81.69 82 VAL A O 1
ATOM 680 N N . SER A 1 83 ? 20.588 -3.001 -41.046 1.00 83.62 83 SER A N 1
ATOM 681 C CA . SER A 1 83 ? 20.339 -1.638 -40.566 1.00 83.62 83 SER A CA 1
ATOM 682 C C . SER A 1 83 ? 20.846 -0.568 -41.543 1.00 83.62 83 SER A C 1
ATOM 684 O O . SER A 1 83 ? 20.142 0.419 -41.777 1.00 83.62 83 SER A O 1
ATOM 686 N N . SER A 1 84 ? 22.033 -0.754 -42.130 1.00 83.00 84 SER A N 1
ATOM 687 C CA . SER A 1 84 ? 22.584 0.127 -43.170 1.00 83.00 84 SER A CA 1
ATOM 688 C C . SER A 1 84 ? 21.702 0.125 -44.416 1.00 83.00 84 SER A C 1
ATOM 690 O O . SER A 1 84 ? 21.329 1.190 -44.903 1.00 83.00 84 SER A O 1
ATOM 692 N N . TYR A 1 85 ? 21.264 -1.052 -44.866 1.00 86.62 85 TYR A N 1
ATOM 693 C CA . TYR A 1 85 ? 20.346 -1.198 -45.991 1.00 86.62 85 TYR A CA 1
ATOM 694 C C . TYR A 1 85 ? 19.032 -0.434 -45.778 1.00 86.62 85 TYR A C 1
ATOM 696 O O . TYR A 1 85 ? 18.625 0.341 -46.639 1.00 86.62 85 TYR A O 1
ATOM 704 N N . PHE A 1 86 ? 18.375 -0.599 -44.623 1.00 84.38 86 PHE A N 1
ATOM 705 C CA . PHE A 1 86 ? 17.136 0.125 -44.300 1.00 84.38 86 PHE A CA 1
ATOM 706 C C . PHE A 1 86 ? 17.338 1.641 -44.280 1.00 84.38 86 PHE A C 1
ATOM 708 O O . PHE A 1 86 ? 16.460 2.391 -44.695 1.00 84.38 86 PHE A O 1
ATOM 715 N N . THR A 1 87 ? 18.503 2.094 -43.822 1.00 84.31 87 THR A N 1
ATOM 716 C CA . THR A 1 87 ? 18.833 3.521 -43.779 1.00 84.31 87 THR A CA 1
ATOM 717 C C . THR A 1 87 ? 19.039 4.097 -45.183 1.00 84.31 87 THR A C 1
ATOM 719 O O . THR A 1 87 ? 18.624 5.225 -45.436 1.00 84.31 87 THR A O 1
ATOM 722 N N . ILE A 1 88 ? 19.647 3.328 -46.094 1.00 83.19 88 ILE A N 1
ATOM 723 C CA . ILE A 1 88 ? 19.977 3.762 -47.461 1.00 83.19 88 ILE A CA 1
ATOM 724 C C . ILE A 1 88 ? 18.774 3.634 -48.409 1.00 83.19 88 ILE A C 1
ATOM 726 O O . ILE A 1 88 ? 18.499 4.556 -49.170 1.00 83.19 88 ILE A O 1
ATOM 730 N N . PHE A 1 89 ? 18.051 2.512 -48.366 1.00 81.56 89 PHE A N 1
ATOM 731 C CA . PHE A 1 89 ? 17.050 2.156 -49.380 1.00 81.56 89 PHE A CA 1
ATOM 732 C C . PHE A 1 89 ? 15.591 2.254 -48.905 1.00 81.56 89 PHE A C 1
ATOM 734 O O . PHE A 1 89 ? 14.695 2.235 -49.747 1.00 81.56 89 PHE A O 1
ATOM 741 N N . LYS A 1 90 ? 15.329 2.315 -47.588 1.00 79.62 90 LYS A N 1
ATOM 742 C CA . LYS A 1 90 ? 13.970 2.325 -46.995 1.00 79.62 90 LYS A CA 1
ATOM 743 C C . LYS A 1 90 ? 13.825 3.281 -45.777 1.00 79.62 90 LYS A C 1
ATOM 745 O O . LYS A 1 90 ? 13.309 2.872 -44.727 1.00 79.62 90 LYS A O 1
ATOM 750 N N . PRO A 1 91 ? 14.309 4.539 -45.830 1.00 80.31 91 PRO A N 1
ATOM 751 C CA . PRO A 1 91 ? 14.342 5.440 -44.667 1.00 80.31 91 PRO A CA 1
ATOM 752 C C . PRO A 1 91 ? 12.955 5.849 -44.131 1.00 80.31 91 PRO A C 1
ATOM 754 O O . PRO A 1 91 ? 12.818 6.215 -42.959 1.00 80.31 91 PRO A O 1
ATOM 757 N N . GLU A 1 92 ? 11.920 5.804 -44.963 1.00 80.75 92 GLU A N 1
ATOM 758 C CA . GLU A 1 92 ? 10.525 6.077 -44.611 1.00 80.75 92 GLU A CA 1
ATOM 759 C C . GLU A 1 92 ? 9.967 5.060 -43.611 1.00 80.75 92 GLU A C 1
ATOM 761 O O . GLU A 1 92 ? 9.398 5.462 -42.593 1.00 80.75 92 GLU A O 1
ATOM 766 N N . LEU A 1 93 ? 10.241 3.766 -43.810 1.00 74.25 93 LEU A N 1
ATOM 767 C CA . LEU A 1 93 ? 9.813 2.701 -42.897 1.00 74.25 93 LEU A CA 1
ATOM 768 C C . LEU A 1 93 ? 10.433 2.876 -41.506 1.00 74.25 93 LEU A C 1
ATOM 770 O O . LEU A 1 93 ? 9.774 2.703 -40.481 1.00 74.25 93 LEU A O 1
ATOM 774 N N . VAL A 1 94 ? 11.698 3.301 -41.453 1.00 75.06 94 VAL A N 1
ATOM 775 C CA . VAL A 1 94 ? 12.385 3.598 -40.188 1.00 75.06 94 VAL A CA 1
ATOM 776 C C . VAL A 1 94 ? 11.709 4.763 -39.455 1.00 75.06 94 VAL A C 1
ATOM 778 O O . VAL A 1 94 ? 11.623 4.758 -38.224 1.00 75.06 94 VAL A O 1
ATOM 781 N N . ARG A 1 95 ? 11.221 5.764 -40.193 1.00 73.44 95 ARG A N 1
ATOM 782 C CA . ARG A 1 95 ? 10.554 6.945 -39.632 1.00 73.44 95 ARG A CA 1
ATOM 783 C C . ARG A 1 95 ? 9.168 6.610 -39.088 1.00 73.44 95 ARG A C 1
ATOM 785 O O . ARG A 1 95 ? 8.844 7.036 -37.982 1.00 73.44 95 ARG A O 1
ATOM 792 N N . GLU A 1 96 ? 8.394 5.805 -39.810 1.00 72.94 96 GLU A N 1
ATOM 793 C CA . GLU A 1 96 ? 7.079 5.329 -39.364 1.00 72.94 96 GLU A CA 1
ATOM 794 C C . GLU A 1 96 ? 7.173 4.489 -38.085 1.00 72.94 96 GLU A C 1
ATOM 796 O O . GLU A 1 96 ? 6.408 4.700 -37.141 1.00 72.94 96 GLU A O 1
ATOM 801 N N . CYS A 1 97 ? 8.163 3.597 -37.996 1.00 65.56 97 CYS A N 1
ATOM 802 C CA . CYS A 1 97 ? 8.380 2.775 -36.805 1.00 65.56 97 CYS A CA 1
ATOM 803 C C . CYS A 1 97 ? 8.735 3.604 -35.559 1.00 65.56 97 CYS A C 1
ATOM 805 O O . CYS A 1 97 ? 8.365 3.238 -34.444 1.00 65.56 97 CYS A O 1
ATOM 807 N N . LYS A 1 98 ? 9.407 4.749 -35.728 1.00 65.44 98 LYS A N 1
ATOM 808 C CA . LYS A 1 98 ? 9.767 5.653 -34.621 1.00 65.44 98 LYS A CA 1
ATOM 809 C C . LYS A 1 98 ? 8.613 6.544 -34.140 1.00 65.44 98 LYS A C 1
ATOM 811 O O . LYS A 1 98 ? 8.735 7.151 -33.081 1.00 65.44 98 LYS A O 1
ATOM 816 N N . ALA A 1 99 ? 7.494 6.619 -34.862 1.00 57.50 99 ALA A N 1
ATOM 817 C CA . ALA A 1 99 ? 6.364 7.483 -34.501 1.00 57.50 99 ALA A CA 1
ATOM 818 C C . ALA A 1 99 ? 5.485 6.932 -33.354 1.00 57.50 99 ALA A C 1
ATOM 820 O O . ALA A 1 99 ? 4.661 7.661 -32.803 1.00 57.50 99 ALA A O 1
ATOM 821 N N . ARG A 1 100 ? 5.646 5.658 -32.969 1.00 56.72 100 ARG A N 1
ATOM 822 C CA . ARG A 1 100 ? 4.784 4.948 -32.001 1.00 56.72 100 ARG A CA 1
ATOM 823 C C . ARG A 1 100 ? 5.447 4.730 -30.633 1.00 56.72 100 ARG A C 1
ATOM 825 O O . ARG A 1 100 ? 5.421 3.630 -30.091 1.00 56.72 100 ARG A O 1
ATOM 832 N N . CYS A 1 101 ? 6.052 5.769 -30.065 1.00 56.66 101 CYS A N 1
ATOM 833 C CA . CYS A 1 101 ? 6.617 5.706 -28.713 1.00 56.66 101 CYS A CA 1
ATOM 834 C C . CYS A 1 101 ? 5.537 5.870 -27.621 1.00 56.66 101 CYS A C 1
ATOM 836 O O . CYS A 1 101 ? 4.556 6.594 -27.799 1.00 56.66 101 CYS A O 1
ATOM 838 N N . LEU A 1 102 ? 5.748 5.224 -26.466 1.00 55.94 102 LEU A N 1
ATOM 839 C CA . LEU A 1 102 ? 4.906 5.333 -25.267 1.00 55.94 102 LEU A CA 1
ATOM 840 C C . LEU A 1 102 ? 4.843 6.782 -24.754 1.00 55.94 102 LEU A C 1
ATOM 842 O O . LEU A 1 102 ? 5.864 7.372 -24.403 1.00 55.94 102 LEU A O 1
ATOM 846 N N . LYS A 1 103 ? 3.628 7.335 -24.655 1.00 54.78 103 LYS A N 1
ATOM 847 C CA . LYS A 1 103 ? 3.359 8.613 -23.980 1.00 54.78 103 LYS A CA 1
ATOM 848 C C . LYS A 1 103 ? 3.116 8.348 -22.492 1.00 54.78 103 LYS A C 1
ATOM 850 O O . LYS A 1 103 ? 2.140 7.692 -22.137 1.00 54.78 103 LYS A O 1
ATOM 855 N N . ARG A 1 104 ? 4.005 8.832 -21.623 1.00 48.69 104 ARG A N 1
ATOM 856 C CA . ARG A 1 104 ? 3.914 8.649 -20.164 1.00 48.69 104 ARG A CA 1
ATOM 857 C C . ARG A 1 104 ? 2.688 9.401 -19.613 1.00 48.69 104 ARG A C 1
ATOM 859 O O . ARG A 1 104 ? 2.523 10.577 -19.923 1.00 48.69 104 ARG A O 1
ATOM 866 N N . ARG A 1 105 ? 1.844 8.739 -18.811 1.00 52.00 105 ARG A N 1
ATOM 867 C CA . ARG A 1 105 ? 0.709 9.342 -18.079 1.00 52.00 105 ARG A CA 1
ATOM 868 C C . ARG A 1 105 ? 0.868 9.097 -16.575 1.00 52.00 105 ARG A C 1
ATOM 870 O O . ARG A 1 105 ? 1.363 8.041 -16.191 1.00 52.00 105 ARG A O 1
ATOM 877 N N . HIS A 1 106 ? 0.470 10.069 -15.757 1.00 46.12 106 HIS A N 1
ATOM 878 C CA . HIS A 1 106 ? 0.423 9.968 -14.293 1.00 46.12 106 HIS A CA 1
ATOM 879 C C . HIS A 1 106 ? -0.994 9.581 -13.834 1.00 46.12 106 HIS A C 1
ATOM 881 O O . HIS A 1 106 ? -1.964 10.042 -14.433 1.00 46.12 106 HIS A O 1
ATOM 887 N N . PHE A 1 107 ? -1.103 8.767 -12.780 1.00 49.56 107 PHE A N 1
ATOM 888 C CA . PHE A 1 107 ? -2.361 8.361 -12.136 1.00 49.56 107 PHE A CA 1
ATOM 889 C C . PHE A 1 107 ? -2.314 8.722 -10.641 1.00 49.56 107 PHE A C 1
ATOM 891 O O . PHE A 1 107 ? -1.237 8.668 -10.049 1.00 49.56 107 PHE A O 1
ATOM 898 N N . CYS A 1 108 ? -3.458 9.073 -10.046 1.00 44.56 108 CYS A N 1
ATOM 899 C CA . CYS A 1 108 ? -3.624 9.335 -8.609 1.00 44.56 108 CYS A CA 1
ATOM 900 C C . CYS A 1 108 ? -4.761 8.461 -8.046 1.00 44.56 108 CYS A C 1
ATOM 902 O O . CYS A 1 108 ? -5.706 8.170 -8.783 1.00 44.56 108 CYS A O 1
ATOM 904 N N . ALA A 1 109 ? -4.657 8.045 -6.777 1.00 49.59 109 ALA A N 1
ATOM 905 C CA . ALA A 1 109 ? -5.624 7.204 -6.072 1.00 49.59 109 ALA A CA 1
ATOM 906 C C . ALA A 1 109 ? -6.053 7.841 -4.727 1.00 49.59 109 ALA A C 1
ATOM 908 O O . ALA A 1 109 ? -5.212 8.409 -4.043 1.00 49.59 109 ALA A O 1
ATOM 909 N N . VAL A 1 110 ? -7.337 7.760 -4.364 1.00 44.16 110 VAL A N 1
ATOM 910 C CA . VAL A 1 110 ? -7.987 8.458 -3.232 1.00 44.16 110 VAL A CA 1
ATOM 911 C C . VAL A 1 110 ? -8.118 7.582 -1.963 1.00 44.16 110 VAL A C 1
ATOM 913 O O . VAL A 1 110 ? -8.284 8.122 -0.877 1.00 44.16 110 VAL A O 1
ATOM 916 N N . SER A 1 111 ? -7.982 6.251 -2.060 1.00 43.12 111 SER A N 1
ATOM 917 C CA . SER A 1 111 ? -8.050 5.289 -0.937 1.00 43.12 111 SER A CA 1
ATOM 918 C C . SER A 1 111 ? -7.416 3.924 -1.282 1.00 43.12 111 SER A C 1
ATOM 920 O O . SER A 1 111 ? -7.037 3.679 -2.434 1.00 43.12 111 SER A O 1
ATOM 922 N N . VAL A 1 112 ? -7.304 3.014 -0.303 1.00 49.66 112 VAL A N 1
ATOM 923 C CA . VAL A 1 112 ? -6.997 1.590 -0.563 1.00 49.66 112 VAL A CA 1
ATOM 924 C C . VAL A 1 112 ? -8.123 1.018 -1.433 1.00 49.66 112 VAL A C 1
ATOM 926 O O . VAL A 1 112 ? -9.291 1.274 -1.157 1.00 49.66 112 VAL A O 1
ATOM 929 N N . ASN A 1 113 ? -7.787 0.289 -2.503 1.00 48.72 113 ASN A N 1
ATOM 930 C CA . ASN A 1 113 ? -8.706 -0.124 -3.583 1.00 48.72 113 ASN A CA 1
A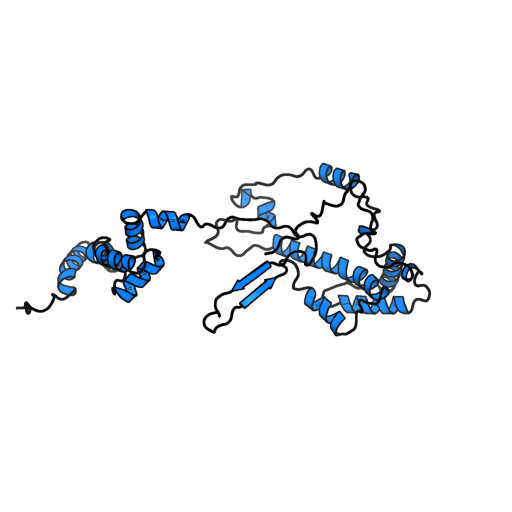TOM 931 C C . ASN A 1 113 ? -9.181 0.988 -4.537 1.00 48.72 113 ASN A C 1
ATOM 933 O O . ASN A 1 113 ? -9.957 0.710 -5.453 1.00 48.72 113 ASN A O 1
ATOM 937 N N . ASN A 1 114 ? -8.690 2.225 -4.426 1.00 48.88 114 ASN A N 1
ATOM 938 C CA . ASN A 1 114 ? -9.086 3.282 -5.362 1.00 48.88 114 ASN A CA 1
ATOM 939 C C . ASN A 1 114 ? -8.444 3.138 -6.752 1.00 48.88 114 ASN A C 1
ATOM 941 O O . ASN A 1 114 ? -8.908 3.739 -7.721 1.00 48.88 114 ASN A O 1
ATOM 945 N N . LEU A 1 115 ? -7.357 2.373 -6.879 1.00 54.19 115 LEU A N 1
ATOM 946 C CA . LEU A 1 115 ? -6.708 2.137 -8.165 1.00 54.19 115 LEU A CA 1
ATOM 947 C C . LEU A 1 115 ? -6.192 0.708 -8.269 1.00 54.19 115 LEU A C 1
ATOM 949 O O . LEU A 1 115 ? -5.388 0.254 -7.463 1.00 54.19 115 LEU A O 1
ATOM 953 N N . PHE A 1 116 ? -6.579 0.036 -9.348 1.00 57.59 116 PHE A N 1
ATOM 954 C CA . PHE A 1 116 ? -6.058 -1.277 -9.682 1.00 57.59 116 PHE A CA 1
ATOM 955 C C . PHE A 1 116 ? -5.342 -1.233 -11.018 1.00 57.59 116 PHE A C 1
ATOM 957 O O . PHE A 1 116 ? -5.926 -0.887 -12.047 1.00 57.59 116 PHE A O 1
ATOM 964 N N . THR A 1 117 ? -4.073 -1.623 -11.006 1.00 61.91 117 THR A N 1
ATOM 965 C CA . THR A 1 117 ? -3.326 -1.806 -12.247 1.00 61.91 117 THR A CA 1
ATOM 966 C C . THR A 1 117 ? -3.609 -3.205 -12.784 1.00 61.91 117 THR A C 1
ATOM 968 O O . THR A 1 117 ? -3.349 -4.198 -12.109 1.00 61.91 117 THR A O 1
ATOM 971 N N . ILE A 1 118 ? -4.197 -3.289 -13.980 1.00 56.03 118 ILE A N 1
ATOM 972 C CA . ILE A 1 118 ? -4.548 -4.546 -14.654 1.00 56.03 118 ILE A CA 1
ATOM 973 C C . ILE A 1 118 ? -3.641 -4.679 -15.870 1.00 56.03 118 ILE A C 1
ATOM 975 O O . ILE A 1 118 ? -3.646 -3.816 -16.746 1.00 56.03 118 ILE A O 1
ATOM 979 N N . ASN A 1 119 ? -2.855 -5.747 -15.924 1.00 68.31 119 ASN A N 1
ATOM 980 C CA . ASN A 1 119 ? -1.979 -6.042 -17.047 1.00 68.31 119 ASN A CA 1
ATOM 981 C C . ASN A 1 119 ? -2.256 -7.455 -17.572 1.00 68.31 119 ASN A C 1
ATOM 983 O O . ASN A 1 119 ? -2.590 -8.354 -16.807 1.00 68.31 119 ASN A O 1
ATOM 987 N N . GLN A 1 120 ? -2.114 -7.665 -18.876 1.00 63.88 120 GLN A N 1
ATOM 988 C CA . GLN A 1 120 ? -2.274 -8.969 -19.514 1.00 63.88 120 GLN A CA 1
ATOM 989 C C . GLN A 1 120 ? -0.904 -9.495 -19.943 1.00 63.88 120 GLN A C 1
ATOM 991 O O . GLN A 1 120 ? -0.087 -8.750 -20.482 1.00 63.88 120 GLN A O 1
ATOM 996 N N . HIS A 1 121 ? -0.638 -10.780 -19.707 1.00 67.25 121 HIS A N 1
ATOM 997 C CA . HIS A 1 121 ? 0.568 -11.446 -20.180 1.00 67.25 121 HIS A CA 1
ATOM 998 C C . HIS A 1 121 ? 0.230 -12.496 -21.254 1.00 67.25 121 HIS A C 1
ATOM 1000 O O . HIS A 1 121 ? -0.429 -13.498 -21.000 1.00 67.25 121 HIS A O 1
ATOM 1006 N N . ASP A 1 122 ? 0.800 -12.326 -22.449 1.00 67.12 122 ASP A N 1
ATOM 1007 C CA . ASP A 1 122 ? 0.346 -13.031 -23.664 1.00 67.12 122 ASP A CA 1
ATOM 1008 C C . ASP A 1 122 ? 1.013 -14.386 -23.963 1.00 67.12 122 ASP A C 1
ATOM 1010 O O . ASP A 1 122 ? 0.782 -14.995 -25.007 1.00 67.12 122 ASP A O 1
ATOM 1014 N N . LYS A 1 123 ? 1.848 -14.913 -23.059 1.00 72.75 123 LYS A N 1
ATOM 1015 C CA . LYS A 1 123 ? 2.644 -16.130 -23.325 1.00 72.75 123 LYS A CA 1
ATOM 1016 C C . LYS A 1 123 ? 1.800 -17.398 -23.533 1.00 72.75 123 LYS A C 1
ATOM 1018 O O . LYS A 1 123 ? 2.326 -18.381 -24.056 1.00 72.75 123 LYS A O 1
ATOM 1023 N N . TRP A 1 124 ? 0.539 -17.417 -23.096 1.00 54.12 124 TRP A N 1
ATOM 1024 C CA . TRP A 1 124 ? -0.311 -18.619 -23.069 1.00 54.12 124 TRP A CA 1
ATOM 1025 C C . TRP A 1 124 ? -1.381 -18.658 -24.164 1.00 54.12 124 TRP A C 1
ATOM 1027 O O . TRP A 1 124 ? -2.007 -19.699 -24.365 1.00 54.12 124 TRP A O 1
ATOM 1037 N N . LEU A 1 125 ? -1.507 -17.586 -24.954 1.00 63.44 125 LEU A N 1
ATOM 1038 C CA . LEU A 1 125 ? -2.513 -17.475 -26.017 1.00 63.44 125 LEU A CA 1
ATOM 1039 C C . LEU A 1 125 ? -2.410 -18.588 -27.068 1.00 63.44 125 LEU A C 1
ATOM 1041 O O . LEU A 1 125 ? -3.412 -18.978 -27.655 1.00 63.44 125 LEU A O 1
ATOM 1045 N N . ARG A 1 126 ? -1.221 -19.176 -27.246 1.00 56.31 126 ARG A N 1
ATOM 1046 C CA . ARG A 1 126 ? -0.981 -20.338 -28.124 1.00 56.31 126 ARG A CA 1
ATOM 1047 C C . ARG A 1 126 ? -1.743 -21.616 -27.739 1.00 56.31 126 ARG A C 1
ATOM 1049 O O . ARG A 1 126 ? -1.764 -22.552 -28.526 1.00 56.31 126 ARG A O 1
ATOM 1056 N N . PHE A 1 127 ? -2.347 -21.665 -26.554 1.00 59.28 127 PHE A N 1
ATOM 1057 C CA . PHE A 1 127 ? -3.235 -22.745 -26.112 1.00 59.28 127 PHE A CA 1
ATOM 1058 C C . PHE A 1 127 ? -4.714 -22.312 -26.078 1.00 59.28 127 PHE A C 1
ATOM 1060 O O . PHE A 1 127 ? -5.545 -23.026 -25.530 1.00 59.28 127 PHE A O 1
ATOM 1067 N N . GLY A 1 128 ? -5.042 -21.134 -26.628 1.00 58.94 128 GLY A N 1
ATOM 1068 C CA . GLY A 1 128 ? -6.380 -20.538 -26.581 1.00 58.94 128 GLY A CA 1
ATOM 1069 C C . GLY A 1 128 ? -6.719 -19.827 -25.263 1.00 58.94 128 GLY A C 1
ATOM 1070 O O . GLY A 1 128 ? -7.892 -19.568 -25.018 1.00 58.94 128 GLY A O 1
ATOM 1071 N N . LEU A 1 129 ? -5.726 -19.517 -24.412 1.00 45.81 129 LEU A N 1
ATOM 1072 C CA . LEU A 1 129 ? -5.926 -18.969 -23.059 1.00 45.81 129 LEU A CA 1
ATOM 1073 C C . LEU A 1 129 ? -5.117 -17.679 -22.818 1.00 45.81 129 LEU A C 1
ATOM 1075 O O . LEU A 1 129 ? -3.928 -17.625 -23.125 1.00 45.81 129 LEU A O 1
ATOM 1079 N N . GLY A 1 130 ? -5.733 -16.651 -22.224 1.00 63.00 130 GLY A N 1
ATOM 1080 C CA . GLY A 1 130 ? -5.079 -15.390 -21.835 1.00 63.00 130 GLY A CA 1
ATOM 1081 C C . GLY A 1 130 ? -4.944 -15.250 -20.314 1.00 63.00 130 GLY A C 1
ATOM 1082 O O . GLY A 1 130 ? -5.873 -15.590 -19.587 1.00 63.00 130 GLY A O 1
ATOM 1083 N N . LEU A 1 131 ? -3.798 -14.757 -19.825 1.00 53.03 131 LEU A N 1
ATOM 1084 C CA . LEU A 1 131 ? -3.556 -14.527 -18.395 1.00 53.03 131 LEU A CA 1
ATOM 1085 C C . LEU A 1 131 ? -3.563 -13.027 -18.085 1.00 53.03 131 LEU A C 1
ATOM 1087 O O . LEU A 1 131 ? -2.756 -12.281 -18.636 1.00 53.03 131 LEU A O 1
ATOM 1091 N N . HIS A 1 132 ? -4.422 -12.604 -17.160 1.00 60.25 132 HIS A N 1
ATOM 1092 C CA . HIS A 1 132 ? -4.526 -11.219 -16.700 1.00 60.25 132 HIS A CA 1
ATOM 1093 C C . HIS A 1 132 ? -4.194 -11.127 -15.208 1.00 60.25 132 HIS A C 1
ATOM 1095 O O . HIS A 1 132 ? -4.759 -11.866 -14.407 1.00 60.25 132 HIS A O 1
ATOM 1101 N N . THR A 1 133 ? -3.299 -10.215 -14.831 1.00 56.66 133 THR A N 1
ATOM 1102 C CA . THR A 1 133 ? -2.942 -9.915 -13.440 1.00 56.66 133 THR A CA 1
ATOM 1103 C C . THR A 1 133 ? -3.415 -8.523 -13.056 1.00 56.66 133 THR A C 1
ATOM 1105 O O . THR A 1 133 ? -3.097 -7.531 -13.714 1.00 56.66 133 THR A O 1
ATOM 1108 N N . ARG A 1 134 ? -4.172 -8.456 -11.960 1.00 46.00 134 ARG A N 1
ATOM 1109 C CA . ARG A 1 134 ? -4.623 -7.220 -11.327 1.00 46.00 134 ARG A CA 1
ATOM 1110 C C . ARG A 1 134 ? -3.894 -7.083 -10.000 1.00 46.00 134 ARG A C 1
ATOM 1112 O O . ARG A 1 134 ? -4.000 -7.963 -9.158 1.00 46.00 134 ARG A O 1
ATOM 1119 N N . ILE A 1 135 ? -3.130 -6.012 -9.853 1.00 58.00 135 ILE A N 1
ATOM 1120 C CA . ILE A 1 135 ? -2.411 -5.688 -8.626 1.00 58.00 135 ILE A CA 1
ATOM 1121 C C . ILE A 1 135 ? -2.964 -4.345 -8.162 1.00 58.00 135 ILE A C 1
ATOM 1123 O O . ILE A 1 135 ? -2.913 -3.356 -8.908 1.00 58.00 135 ILE A O 1
ATOM 1127 N N . GLU A 1 136 ? -3.531 -4.335 -6.955 1.00 58.91 136 GLU A N 1
ATOM 1128 C CA . GLU A 1 136 ? -3.571 -3.122 -6.142 1.00 58.91 136 GLU A CA 1
ATOM 1129 C C . GLU A 1 136 ? -2.092 -2.790 -5.903 1.00 58.91 136 GLU A C 1
ATOM 1131 O O . GLU A 1 136 ? -1.396 -3.598 -5.279 1.00 58.91 136 GLU A O 1
ATOM 1136 N N . PRO A 1 137 ? -1.536 -1.736 -6.536 1.00 57.16 137 PRO A N 1
ATOM 1137 C CA . PRO A 1 137 ? -0.085 -1.533 -6.592 1.00 57.16 137 PRO A CA 1
ATOM 1138 C C . PRO A 1 137 ? 0.585 -1.370 -5.223 1.00 57.16 137 PRO A C 1
ATOM 1140 O O . PRO A 1 137 ? 1.804 -1.195 -5.185 1.00 57.16 137 PRO A O 1
ATOM 1143 N N . PHE A 1 138 ? -0.176 -1.389 -4.125 1.00 49.06 138 PHE A N 1
ATOM 1144 C CA . PHE A 1 138 ? 0.212 -0.792 -2.868 1.00 49.06 138 PHE A CA 1
ATOM 1145 C C . PHE A 1 138 ? 0.053 -1.697 -1.605 1.00 49.06 138 PHE A C 1
ATOM 1147 O O . PHE A 1 138 ? 0.653 -1.313 -0.606 1.00 49.06 138 PHE A O 1
ATOM 1154 N N . SER A 1 139 ? -0.601 -2.890 -1.581 1.00 55.84 139 SER A N 1
ATOM 1155 C CA . SER A 1 139 ? -0.963 -3.551 -0.279 1.00 55.84 139 SER A CA 1
ATOM 1156 C C . SER A 1 139 ? -0.982 -5.102 -0.088 1.00 55.84 139 SER A C 1
ATOM 1158 O O . SER A 1 139 ? -1.211 -5.554 1.034 1.00 55.84 139 SER A O 1
ATOM 1160 N N . GLY A 1 140 ? -0.671 -5.960 -1.071 1.00 55.78 140 GLY A N 1
ATOM 1161 C CA . GLY A 1 140 ? -0.972 -7.421 -1.028 1.00 55.78 140 GLY A CA 1
ATOM 1162 C C . GLY A 1 140 ? -0.420 -8.342 0.097 1.00 55.78 140 GLY A C 1
ATOM 1163 O O . GLY A 1 140 ? -0.785 -9.512 0.127 1.00 55.78 140 GLY A O 1
ATOM 1164 N N . CYS A 1 141 ? 0.434 -7.895 1.025 1.00 62.31 141 CYS A N 1
ATOM 1165 C CA . CYS A 1 141 ? 0.870 -8.736 2.163 1.00 62.31 141 CYS A CA 1
ATOM 1166 C C . CYS A 1 141 ? -0.112 -8.717 3.346 1.00 62.31 141 CYS A C 1
ATOM 1168 O O . CYS A 1 141 ? -0.154 -9.667 4.124 1.00 62.31 141 CYS A O 1
ATOM 1170 N N . PHE A 1 142 ? -0.892 -7.646 3.497 1.00 70.38 142 PHE A N 1
ATOM 1171 C CA . PHE A 1 142 ? -1.776 -7.475 4.652 1.00 70.38 142 PHE A CA 1
ATOM 1172 C C . PHE A 1 142 ? -3.101 -8.214 4.491 1.00 70.38 142 PHE A C 1
ATOM 1174 O O . PHE A 1 142 ? -3.651 -8.691 5.477 1.00 70.38 142 PHE A O 1
ATOM 1181 N N . GLU A 1 143 ? -3.564 -8.382 3.252 1.00 71.12 143 GLU A N 1
ATOM 1182 C CA . GLU A 1 143 ? -4.804 -9.091 2.915 1.00 71.12 143 GLU A CA 1
ATOM 1183 C C . GLU A 1 143 ? -4.824 -10.508 3.509 1.00 71.12 143 GLU A C 1
ATOM 1185 O O . GLU A 1 143 ? -5.778 -10.875 4.177 1.00 71.12 143 GLU A O 1
ATOM 1190 N N . THR A 1 144 ? -3.712 -11.252 3.429 1.00 75.44 144 THR A N 1
ATOM 1191 C CA . THR A 1 144 ? -3.608 -12.601 4.026 1.00 75.44 144 THR A CA 1
ATOM 1192 C C . THR A 1 144 ? -3.798 -12.597 5.545 1.00 75.44 144 THR A C 1
ATOM 1194 O O . THR A 1 144 ? -4.391 -13.519 6.105 1.00 75.44 144 THR A O 1
ATOM 1197 N N . VAL A 1 145 ? -3.286 -11.569 6.227 1.00 80.81 145 VAL A N 1
ATOM 1198 C CA . VAL A 1 145 ? -3.468 -11.426 7.675 1.00 80.81 145 VAL A CA 1
ATOM 1199 C C . VAL A 1 145 ? -4.918 -11.104 7.979 1.00 80.81 145 VAL A C 1
ATOM 1201 O O . VAL A 1 145 ? -5.490 -11.722 8.868 1.00 80.81 145 VAL A O 1
ATOM 1204 N N . LEU A 1 146 ? -5.523 -10.168 7.251 1.00 83.81 146 LEU A N 1
ATOM 1205 C CA . LEU A 1 146 ? -6.904 -9.752 7.483 1.00 83.81 146 LEU A CA 1
ATOM 1206 C C . LEU A 1 146 ? -7.898 -10.889 7.201 1.00 83.81 146 LEU A C 1
ATOM 1208 O O . LEU A 1 146 ? -8.751 -11.182 8.040 1.00 83.81 146 LEU A O 1
ATOM 1212 N N . ASP A 1 147 ? -7.716 -11.597 6.088 1.00 78.38 147 ASP A N 1
ATOM 1213 C CA . ASP A 1 147 ? -8.552 -12.724 5.677 1.00 78.38 147 ASP A CA 1
ATOM 1214 C C . ASP A 1 147 ? -8.555 -13.847 6.710 1.00 78.38 147 ASP A C 1
ATOM 1216 O O . ASP A 1 147 ? -9.593 -14.458 6.954 1.00 78.38 147 ASP A O 1
ATOM 1220 N N . HIS A 1 148 ? -7.415 -14.121 7.353 1.00 84.50 148 HIS A N 1
ATOM 1221 C CA . HIS A 1 148 ? -7.340 -15.137 8.400 1.00 84.50 148 HIS A CA 1
ATOM 1222 C C . HIS A 1 148 ? -8.371 -14.889 9.512 1.00 84.50 148 HIS A C 1
ATOM 1224 O O . HIS A 1 148 ? -9.072 -15.815 9.907 1.00 84.50 148 HIS A O 1
ATOM 1230 N N . GLY A 1 149 ? -8.511 -13.655 10.007 1.00 83.62 149 GLY A N 1
ATOM 1231 C CA . GLY A 1 149 ? -9.468 -13.385 11.084 1.00 83.62 149 GLY A CA 1
ATOM 1232 C C . GLY A 1 149 ? -10.927 -13.409 10.642 1.00 83.62 149 GLY A C 1
ATOM 1233 O O . GLY A 1 149 ? -11.778 -13.813 11.431 1.00 83.62 149 GLY A O 1
ATOM 1234 N N . VAL A 1 150 ? -11.219 -13.054 9.389 1.00 81.81 150 VAL A N 1
ATOM 1235 C CA . VAL A 1 150 ? -12.572 -13.188 8.826 1.00 81.81 150 VAL A CA 1
ATOM 1236 C C . VAL A 1 150 ? -12.935 -14.666 8.653 1.00 81.81 150 VAL A C 1
ATOM 1238 O O . VAL A 1 150 ? -14.001 -15.099 9.085 1.00 81.81 150 VAL A O 1
ATOM 1241 N N . ASN A 1 151 ? -12.031 -15.465 8.082 1.00 84.19 151 ASN A N 1
ATOM 1242 C CA . ASN A 1 151 ? -12.264 -16.884 7.796 1.00 84.19 151 ASN A CA 1
ATOM 1243 C C . ASN A 1 151 ? -12.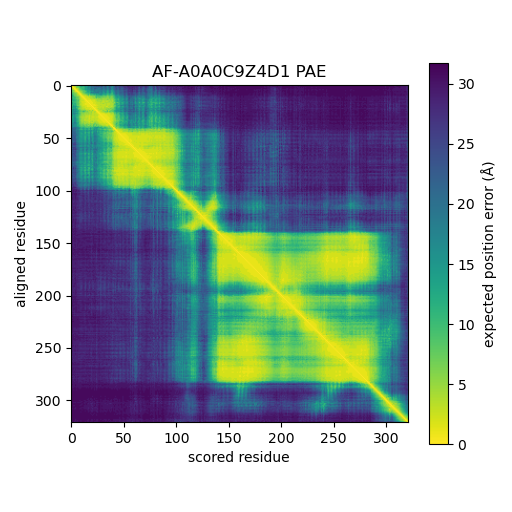404 -17.738 9.062 1.00 84.19 151 ASN A C 1
ATOM 1245 O O . ASN A 1 151 ? -13.219 -18.656 9.100 1.00 84.19 151 ASN A O 1
ATOM 1249 N N . GLU A 1 152 ? -11.646 -17.417 10.109 1.00 90.00 152 GLU A N 1
ATOM 1250 C CA . GLU A 1 152 ? -11.731 -18.089 11.411 1.00 90.00 152 GLU A CA 1
ATOM 1251 C C . GLU A 1 152 ? -12.906 -17.577 12.271 1.00 90.00 152 GLU A C 1
ATOM 1253 O O . GLU A 1 152 ? -13.056 -17.982 13.424 1.00 90.00 152 GLU A O 1
ATOM 1258 N N . GLY A 1 153 ? -13.741 -16.672 11.740 1.00 88.44 153 GLY A N 1
ATOM 1259 C CA . GLY A 1 153 ? -14.892 -16.110 12.450 1.00 88.44 153 GLY A CA 1
ATOM 1260 C C . GLY A 1 153 ? -14.507 -15.260 13.663 1.00 88.44 153 GLY A C 1
ATOM 1261 O O . GLY A 1 153 ? -15.287 -15.142 14.606 1.00 88.44 153 GLY A O 1
ATOM 1262 N N . LEU A 1 154 ? -13.295 -14.695 13.668 1.00 87.06 154 LEU A N 1
ATOM 1263 C CA . LEU A 1 154 ? -12.799 -13.836 14.747 1.00 87.06 154 LEU A CA 1
ATOM 1264 C C . LEU A 1 154 ? -13.354 -12.415 14.651 1.00 87.06 154 LEU A C 1
ATOM 1266 O O . LEU A 1 154 ? -13.325 -11.697 15.646 1.00 87.06 154 LEU A O 1
ATOM 1270 N N . TYR A 1 155 ? -13.804 -12.019 13.461 1.00 88.19 155 TYR A N 1
ATOM 1271 C CA . TYR A 1 155 ? -14.307 -10.691 13.151 1.00 88.19 155 TYR A CA 1
ATOM 1272 C C . TYR A 1 155 ? -15.624 -10.775 12.378 1.00 88.19 155 TYR A C 1
ATOM 1274 O O . TYR A 1 155 ? -15.706 -11.440 11.346 1.00 88.19 155 TYR A O 1
ATOM 1282 N N . ASP A 1 156 ? -16.630 -10.061 12.866 1.00 82.38 156 ASP A N 1
ATOM 1283 C CA . ASP A 1 156 ? -17.942 -9.899 12.258 1.00 82.38 156 ASP A CA 1
ATOM 1284 C C . ASP A 1 156 ? -18.163 -8.430 11.882 1.00 82.38 156 ASP A C 1
ATOM 1286 O O . ASP A 1 156 ? -18.289 -7.562 12.746 1.00 82.38 156 ASP A O 1
ATOM 1290 N N . VAL A 1 157 ? -18.261 -8.179 10.575 1.00 79.31 157 VAL A N 1
ATOM 1291 C CA . VAL A 1 157 ? -18.508 -6.854 9.985 1.00 79.31 157 VAL A CA 1
ATOM 1292 C C . VAL A 1 157 ? -19.843 -6.264 10.455 1.00 79.31 157 VAL A C 1
ATOM 1294 O O . VAL A 1 157 ? -19.990 -5.045 10.527 1.00 79.31 157 VAL A O 1
ATOM 1297 N N . GLY A 1 158 ? -20.824 -7.110 10.783 1.00 78.06 158 GLY A N 1
ATOM 1298 C CA . GLY A 1 158 ? -22.122 -6.673 11.294 1.00 78.06 158 GLY A CA 1
ATOM 1299 C C . GLY A 1 158 ? -22.087 -6.210 12.751 1.00 78.06 158 GLY A C 1
ATOM 1300 O O . GLY A 1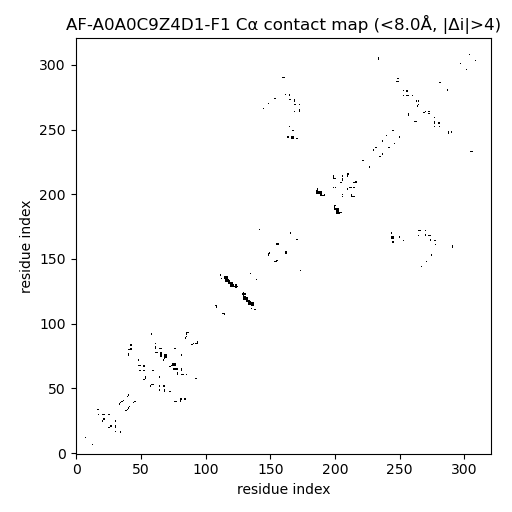 158 ? -23.073 -5.661 13.241 1.00 78.06 158 GLY A O 1
ATOM 1301 N N . ASN A 1 159 ? -20.973 -6.417 13.458 1.00 82.69 159 ASN A N 1
ATOM 1302 C CA . ASN A 1 159 ? -20.848 -6.099 14.869 1.00 82.69 159 ASN A CA 1
ATOM 1303 C C . ASN A 1 159 ? -20.053 -4.803 15.079 1.00 82.69 159 ASN A C 1
ATOM 1305 O O . ASN A 1 159 ? -18.828 -4.768 14.964 1.00 82.69 159 ASN A O 1
ATOM 1309 N N . THR A 1 160 ? -20.751 -3.737 15.474 1.00 83.81 160 THR A N 1
ATOM 1310 C CA . THR A 1 160 ? -20.161 -2.407 15.685 1.00 83.81 160 THR A CA 1
ATOM 1311 C C . THR A 1 160 ? -19.003 -2.416 16.682 1.00 83.81 160 THR A C 1
ATOM 1313 O O . THR A 1 160 ? -17.976 -1.792 16.428 1.00 83.81 160 THR A O 1
ATOM 1316 N N . LEU A 1 161 ? -19.110 -3.154 17.793 1.00 84.88 161 LEU A N 1
ATOM 1317 C CA . LEU A 1 161 ? -18.022 -3.233 18.773 1.00 84.88 161 LEU A CA 1
ATOM 1318 C C . LEU A 1 161 ? -16.783 -3.894 18.159 1.00 84.88 161 LEU A C 1
ATOM 1320 O O . LEU A 1 161 ? -15.673 -3.393 18.326 1.00 84.88 161 LEU A O 1
ATOM 1324 N N . GLN A 1 162 ? -16.968 -4.987 17.417 1.00 87.06 162 GLN A N 1
ATOM 1325 C CA . GLN A 1 162 ? -15.867 -5.662 16.735 1.00 87.06 162 GLN A CA 1
ATOM 1326 C C . GLN A 1 162 ? -15.204 -4.758 15.696 1.00 87.06 162 GLN A C 1
ATOM 1328 O O . GLN A 1 162 ? -13.975 -4.704 15.679 1.00 87.06 162 GLN A O 1
ATOM 1333 N N . ASN A 1 163 ? -15.988 -4.010 14.910 1.00 83.38 163 ASN A N 1
ATOM 1334 C CA . ASN A 1 163 ? -15.498 -3.015 13.950 1.00 83.38 163 ASN A CA 1
ATOM 1335 C C . ASN A 1 163 ? -14.643 -1.943 14.635 1.00 83.38 163 ASN A C 1
ATOM 1337 O O . ASN A 1 163 ? -13.544 -1.643 14.174 1.00 83.38 163 ASN A O 1
ATOM 1341 N N . MET A 1 164 ? -15.109 -1.391 15.758 1.00 85.81 164 MET A N 1
ATOM 1342 C CA . MET A 1 164 ? -14.385 -0.344 16.485 1.00 85.81 164 MET A CA 1
ATOM 1343 C C . MET A 1 164 ? -13.075 -0.864 17.086 1.00 85.81 164 MET A C 1
ATOM 1345 O O . MET A 1 164 ? -12.026 -0.246 16.913 1.00 85.81 164 MET A O 1
ATOM 1349 N N . VAL A 1 165 ? -13.095 -2.035 17.731 1.00 89.56 165 VAL A N 1
ATOM 1350 C CA . VAL A 1 165 ? -11.872 -2.655 18.272 1.00 89.56 165 VAL A CA 1
ATOM 1351 C C . VAL A 1 165 ? -10.905 -3.016 17.144 1.00 89.56 165 VAL A C 1
ATOM 1353 O O . VAL A 1 165 ? -9.696 -2.844 17.282 1.00 89.56 165 VAL A O 1
ATOM 1356 N N . PHE A 1 166 ? -11.424 -3.465 16.000 1.00 92.00 166 PHE A N 1
ATOM 1357 C CA . PHE A 1 166 ? -10.612 -3.789 14.834 1.00 92.00 166 PHE A CA 1
ATOM 1358 C C . PHE A 1 166 ? -9.932 -2.535 14.292 1.00 92.00 166 PHE A C 1
ATOM 1360 O O . PHE A 1 166 ? -8.714 -2.536 14.154 1.00 92.00 166 PHE A O 1
ATOM 1367 N N . ARG A 1 167 ? -10.681 -1.447 14.057 1.00 87.50 167 ARG A N 1
ATOM 1368 C CA . ARG A 1 167 ? -10.132 -0.157 13.604 1.00 87.50 167 ARG A CA 1
ATOM 1369 C C . ARG A 1 167 ? -9.036 0.333 14.548 1.00 87.50 167 ARG A C 1
ATOM 1371 O O . ARG A 1 167 ? -7.954 0.686 14.087 1.00 87.50 167 ARG A O 1
ATOM 1378 N N . TRP A 1 168 ? -9.290 0.279 15.855 1.00 93.19 168 TRP A N 1
ATOM 1379 C CA . TRP A 1 168 ? -8.350 0.731 16.879 1.00 93.19 168 TRP A CA 1
ATOM 1380 C C . TRP A 1 168 ? -7.040 -0.075 16.898 1.00 93.19 168 TRP A C 1
ATOM 1382 O O . TRP A 1 168 ? -5.974 0.507 17.060 1.00 93.19 168 TRP A O 1
ATOM 1392 N N . VAL A 1 169 ? -7.093 -1.397 16.690 1.00 92.19 169 VAL A N 1
ATOM 1393 C CA . VAL A 1 169 ? -5.897 -2.264 16.690 1.00 92.19 169 VAL A CA 1
ATOM 1394 C C . VAL A 1 169 ? -5.186 -2.276 15.331 1.00 92.19 169 VAL A C 1
ATOM 1396 O O . VAL A 1 169 ? -3.967 -2.125 15.258 1.00 92.19 169 VAL A O 1
ATOM 1399 N N . PHE A 1 170 ? -5.928 -2.486 14.242 1.00 89.38 170 PHE A N 1
ATOM 1400 C CA . PHE A 1 170 ? -5.355 -2.774 12.928 1.00 89.38 170 PHE A CA 1
ATOM 1401 C C . PHE A 1 170 ? -4.895 -1.529 12.179 1.00 89.38 170 PHE A C 1
ATOM 1403 O O . PHE A 1 170 ? -3.875 -1.610 11.502 1.00 89.38 170 PHE A O 1
ATOM 1410 N N . ILE A 1 171 ? -5.588 -0.388 12.275 1.00 86.00 171 ILE A N 1
ATOM 1411 C CA . ILE A 1 171 ? -5.207 0.806 11.499 1.00 86.00 171 ILE A CA 1
ATOM 1412 C C . ILE A 1 171 ? -3.828 1.335 11.927 1.00 86.00 171 ILE A C 1
ATOM 1414 O O . ILE A 1 171 ? -2.979 1.508 11.048 1.00 86.00 171 ILE A O 1
ATOM 1418 N N . PRO A 1 172 ? -3.531 1.521 13.232 1.00 89.38 172 PRO A N 1
ATOM 1419 C CA . PRO A 1 172 ? -2.193 1.928 13.657 1.00 89.38 172 PRO A CA 1
ATOM 1420 C C . PRO A 1 172 ? -1.116 0.904 13.281 1.00 89.38 172 PRO A C 1
ATOM 1422 O O . PRO A 1 172 ? -0.049 1.285 12.808 1.00 89.38 172 PRO A O 1
ATOM 1425 N N . TRP A 1 173 ? -1.401 -0.396 13.426 1.00 90.88 173 TRP A N 1
ATOM 1426 C CA . TRP A 1 173 ? -0.461 -1.452 13.042 1.00 90.88 173 TRP A CA 1
ATOM 1427 C C . TRP A 1 173 ? -0.153 -1.444 11.536 1.00 90.88 173 TRP A C 1
ATOM 1429 O O . TRP A 1 173 ? 1.016 -1.459 11.152 1.00 90.88 173 TRP A O 1
ATOM 1439 N N . LEU A 1 174 ? -1.179 -1.355 10.682 1.00 82.62 174 LEU A N 1
ATOM 1440 C CA . LEU A 1 174 ? -1.014 -1.252 9.229 1.00 82.62 174 LEU A CA 1
ATOM 1441 C C . LEU A 1 174 ? -0.177 -0.025 8.856 1.00 82.62 174 LEU A C 1
ATOM 1443 O O . LEU A 1 174 ? 0.716 -0.131 8.015 1.00 82.62 174 LEU A O 1
ATOM 1447 N N . GLN A 1 175 ? -0.421 1.118 9.503 1.00 83.19 175 GLN A N 1
ATOM 1448 C CA . GLN A 1 175 ? 0.377 2.324 9.294 1.00 83.19 175 GLN A CA 1
ATOM 1449 C C . GLN A 1 175 ? 1.851 2.088 9.659 1.00 83.19 175 GLN A C 1
ATOM 1451 O O . GLN A 1 175 ? 2.728 2.387 8.851 1.00 83.19 175 GLN A O 1
ATOM 1456 N N . CYS A 1 176 ? 2.137 1.475 10.813 1.00 86.00 176 CYS A N 1
ATOM 1457 C CA . CYS A 1 176 ? 3.507 1.151 11.218 1.00 86.00 176 CYS A CA 1
ATOM 1458 C C . CYS A 1 176 ? 4.220 0.220 10.224 1.00 86.00 176 CYS A C 1
ATOM 1460 O O . CYS A 1 176 ? 5.396 0.425 9.914 1.00 86.00 176 CYS A O 1
ATOM 1462 N N . GLU A 1 177 ? 3.531 -0.791 9.694 1.00 82.25 177 GLU A N 1
ATOM 1463 C CA . GLU A 1 177 ? 4.104 -1.709 8.705 1.00 82.25 177 GLU A CA 1
ATOM 1464 C C . GLU A 1 177 ? 4.365 -1.020 7.354 1.00 82.25 177 GLU A C 1
ATOM 1466 O O . GLU A 1 177 ? 5.392 -1.265 6.710 1.00 82.25 177 GLU A O 1
ATOM 1471 N N . LEU A 1 178 ? 3.473 -0.118 6.929 1.00 80.25 178 LEU A N 1
ATOM 1472 C CA . LEU A 1 178 ? 3.667 0.708 5.735 1.00 80.25 178 LEU A CA 1
ATOM 1473 C C . LEU A 1 178 ? 4.855 1.666 5.899 1.00 80.25 178 LEU A C 1
ATOM 1475 O O . LEU A 1 178 ? 5.675 1.782 4.983 1.00 80.25 178 LEU A O 1
ATOM 1479 N N . ASP A 1 179 ? 5.007 2.281 7.071 1.00 83.12 179 ASP A N 1
ATOM 1480 C CA . ASP A 1 179 ? 6.147 3.142 7.396 1.00 83.12 179 ASP A CA 1
ATOM 1481 C C . ASP A 1 179 ? 7.460 2.343 7.406 1.00 83.12 179 ASP A C 1
ATOM 1483 O O . ASP A 1 179 ? 8.474 2.768 6.838 1.00 83.12 179 ASP A O 1
ATOM 1487 N N . ALA A 1 180 ? 7.448 1.134 7.975 1.00 83.25 180 ALA A N 1
ATOM 1488 C CA . ALA A 1 180 ? 8.588 0.222 7.950 1.00 83.25 180 ALA A CA 1
ATOM 1489 C C . ALA A 1 180 ? 8.953 -0.201 6.517 1.00 83.25 180 ALA A C 1
ATOM 1491 O O . ALA A 1 180 ? 10.133 -0.211 6.144 1.00 83.25 180 ALA A O 1
ATOM 1492 N N . TYR A 1 181 ? 7.955 -0.503 5.680 1.00 82.38 181 TYR A N 1
ATOM 1493 C CA . TYR A 1 181 ? 8.154 -0.805 4.265 1.00 82.38 181 TYR A CA 1
ATOM 1494 C C . TYR A 1 181 ? 8.768 0.382 3.517 1.00 82.38 181 TYR A C 1
ATOM 1496 O O . TYR A 1 181 ? 9.775 0.202 2.825 1.00 82.38 181 TYR A O 1
ATOM 1504 N N . HIS A 1 182 ? 8.209 1.583 3.685 1.00 80.56 182 HIS A N 1
ATOM 1505 C CA . HIS A 1 182 ? 8.722 2.823 3.106 1.00 80.56 182 HIS A CA 1
ATOM 1506 C C . HIS A 1 182 ? 10.196 3.029 3.475 1.00 80.56 182 HIS A C 1
ATOM 1508 O O . HIS A 1 182 ? 11.051 3.175 2.595 1.00 80.56 182 HIS A O 1
ATOM 1514 N N . ASN A 1 183 ? 10.514 2.930 4.767 1.00 85.44 183 ASN A N 1
ATOM 1515 C CA . ASN A 1 183 ? 11.873 3.082 5.272 1.00 85.44 183 ASN A CA 1
ATOM 1516 C C . ASN A 1 183 ? 12.817 2.039 4.674 1.00 85.44 183 ASN A C 1
ATOM 1518 O O . ASN A 1 183 ? 13.884 2.389 4.168 1.00 85.44 183 ASN A O 1
ATOM 1522 N N . ARG A 1 184 ? 12.425 0.763 4.652 1.00 85.06 184 ARG A N 1
ATOM 1523 C CA . ARG A 1 184 ? 13.237 -0.306 4.062 1.00 85.06 184 ARG A CA 1
ATOM 1524 C C . ARG A 1 184 ? 13.485 -0.064 2.578 1.00 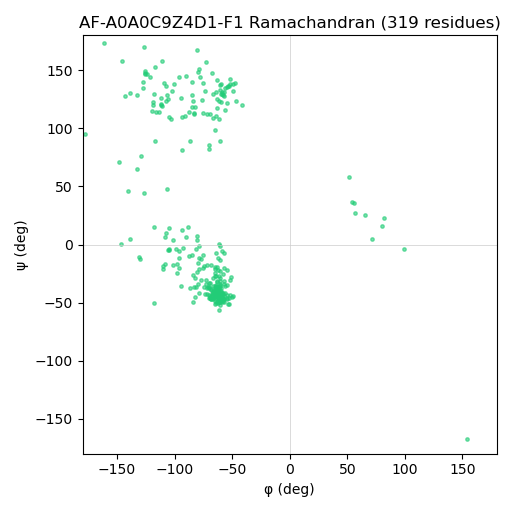85.06 184 ARG A C 1
ATOM 1526 O O . ARG A 1 184 ? 14.621 -0.163 2.115 1.00 85.06 184 ARG A O 1
ATOM 1533 N N . VAL A 1 185 ? 12.440 0.232 1.810 1.00 80.38 185 VAL A N 1
ATOM 1534 C CA . VAL A 1 185 ? 12.537 0.397 0.355 1.00 80.38 185 VAL A CA 1
ATOM 1535 C C . VAL A 1 185 ? 13.407 1.593 -0.010 1.00 80.38 185 VAL A C 1
ATOM 1537 O O . VAL A 1 185 ? 14.196 1.468 -0.951 1.00 80.38 185 VAL A O 1
ATOM 1540 N N . ASN A 1 186 ? 13.303 2.699 0.723 1.00 81.50 186 ASN A N 1
ATOM 1541 C CA . ASN A 1 186 ? 14.048 3.923 0.433 1.00 81.50 186 ASN A CA 1
ATOM 1542 C C . ASN A 1 186 ? 15.491 3.895 0.946 1.00 81.50 186 ASN A C 1
ATOM 1544 O O . ASN A 1 186 ? 16.348 4.549 0.354 1.00 81.50 186 ASN A O 1
ATOM 1548 N N . ASN A 1 187 ? 15.784 3.079 1.963 1.00 88.06 187 ASN A N 1
ATOM 1549 C CA . ASN A 1 187 ? 17.133 2.929 2.517 1.00 88.06 187 ASN A CA 1
ATOM 1550 C C . ASN A 1 187 ? 17.894 1.692 2.004 1.00 88.06 187 ASN A C 1
ATOM 1552 O O . ASN A 1 187 ? 19.074 1.520 2.297 1.00 88.06 187 ASN A O 1
ATOM 1556 N N . THR A 1 188 ? 17.268 0.843 1.183 1.00 86.06 188 THR A N 1
ATOM 1557 C CA . THR A 1 188 ? 17.947 -0.306 0.563 1.00 86.06 188 THR A CA 1
ATOM 1558 C C . THR A 1 188 ? 18.469 0.047 -0.827 1.00 86.06 188 THR A C 1
ATOM 1560 O O . THR A 1 188 ? 17.704 0.456 -1.708 1.00 86.06 188 THR A O 1
ATOM 1563 N N . ALA A 1 189 ? 19.763 -0.187 -1.055 1.00 85.88 189 ALA A N 1
ATOM 1564 C CA . ALA A 1 189 ? 20.392 -0.006 -2.359 1.00 85.88 189 ALA A CA 1
ATOM 1565 C C . ALA A 1 189 ? 19.707 -0.870 -3.429 1.00 85.88 189 ALA A C 1
ATOM 1567 O O . ALA A 1 189 ? 19.522 -2.078 -3.259 1.00 85.88 189 ALA A O 1
ATOM 1568 N N . LYS A 1 190 ? 19.321 -0.257 -4.553 1.00 82.00 190 LYS A N 1
ATOM 1569 C CA . LYS A 1 190 ? 18.700 -0.996 -5.661 1.00 82.00 190 LYS A CA 1
ATOM 1570 C C . LYS A 1 190 ? 19.756 -1.740 -6.466 1.00 82.00 190 LYS A C 1
ATOM 1572 O O . LYS A 1 190 ? 20.857 -1.238 -6.682 1.00 82.00 190 LYS A O 1
ATOM 1577 N N . GLN A 1 191 ? 19.400 -2.931 -6.950 1.00 78.81 191 GLN A N 1
ATOM 1578 C CA . GLN A 1 191 ? 20.298 -3.728 -7.777 1.00 78.81 191 GLN A CA 1
ATOM 1579 C C . GLN A 1 191 ? 20.734 -2.933 -9.012 1.00 78.81 191 GLN A C 1
ATOM 1581 O O . GLN A 1 191 ? 19.912 -2.424 -9.780 1.00 78.81 191 GLN A O 1
ATOM 1586 N N . HIS A 1 192 ? 22.046 -2.868 -9.211 1.00 75.62 192 HIS A N 1
ATOM 1587 C CA . HIS A 1 192 ? 22.635 -2.177 -10.342 1.00 75.62 192 HIS A CA 1
ATOM 1588 C C . HIS A 1 192 ? 22.225 -2.835 -11.668 1.00 75.62 192 HIS A C 1
ATOM 1590 O O . HIS A 1 192 ? 22.461 -4.024 -11.895 1.00 75.62 192 HIS A O 1
ATOM 1596 N N . ASN A 1 193 ? 21.662 -2.041 -12.581 1.00 73.88 193 ASN A N 1
ATOM 1597 C CA . ASN A 1 193 ? 21.297 -2.472 -13.927 1.00 73.88 193 ASN A CA 1
ATOM 1598 C C . ASN A 1 193 ? 22.055 -1.635 -14.965 1.00 73.88 193 ASN A C 1
ATOM 1600 O O . ASN A 1 193 ? 21.795 -0.441 -15.101 1.00 73.88 193 ASN A O 1
ATOM 1604 N N . ARG A 1 194 ? 22.944 -2.293 -15.726 1.00 74.06 194 ARG A N 1
ATOM 1605 C CA . ARG A 1 194 ? 23.828 -1.682 -16.741 1.00 74.06 194 ARG A CA 1
ATOM 1606 C C . ARG A 1 194 ? 23.084 -1.031 -17.912 1.00 74.06 194 ARG A C 1
ATOM 1608 O O . ARG A 1 194 ? 23.661 -0.206 -18.604 1.00 74.06 194 ARG A O 1
ATOM 1615 N N . ASN A 1 195 ? 21.819 -1.389 -18.127 1.00 73.62 195 ASN A N 1
ATOM 1616 C CA . ASN A 1 195 ? 20.995 -0.841 -19.206 1.00 73.62 195 ASN A CA 1
ATOM 1617 C C . ASN A 1 195 ? 20.165 0.374 -18.759 1.00 73.62 195 ASN A C 1
ATOM 1619 O O . ASN A 1 195 ? 19.435 0.943 -19.569 1.00 73.62 195 ASN A O 1
ATOM 1623 N N . LYS A 1 196 ? 20.225 0.756 -17.475 1.00 65.44 196 LYS A N 1
ATOM 1624 C CA . LYS A 1 196 ? 19.505 1.912 -16.934 1.00 65.44 196 LYS A CA 1
ATOM 1625 C C . LYS A 1 196 ? 20.479 3.058 -16.677 1.00 65.44 196 LYS A C 1
ATOM 1627 O O . LYS A 1 196 ? 21.424 2.897 -15.920 1.00 65.44 196 LYS A O 1
ATOM 1632 N N . MET A 1 197 ? 20.172 4.217 -17.257 1.00 66.94 197 MET A N 1
ATOM 1633 C CA . MET A 1 197 ? 20.885 5.490 -17.057 1.00 66.94 197 MET A CA 1
ATOM 1634 C C . MET A 1 197 ? 20.469 6.219 -15.762 1.00 66.94 197 MET A C 1
ATOM 1636 O O . MET A 1 197 ? 20.823 7.374 -15.566 1.00 66.94 197 MET A O 1
ATOM 1640 N N . LEU A 1 198 ? 19.653 5.586 -14.913 1.00 73.44 198 LEU A N 1
ATOM 1641 C CA . LEU A 1 198 ? 19.206 6.166 -13.643 1.00 73.44 198 LEU A CA 1
ATOM 1642 C C . LEU A 1 198 ? 20.313 6.045 -12.587 1.00 73.44 198 LEU A C 1
ATOM 1644 O O . LEU A 1 198 ? 21.060 5.068 -12.653 1.00 73.44 198 LEU A O 1
ATOM 1648 N N . PRO A 1 199 ? 20.380 6.963 -11.604 1.00 73.81 199 PRO A N 1
ATOM 1649 C CA . PRO A 1 199 ? 21.319 6.855 -10.493 1.00 73.81 199 PRO A CA 1
ATOM 1650 C C . PRO A 1 199 ? 21.217 5.504 -9.792 1.00 73.81 199 PRO A C 1
ATOM 1652 O O . PRO A 1 199 ? 20.124 4.993 -9.525 1.00 73.81 199 PRO A O 1
ATOM 1655 N N . HIS A 1 200 ? 22.377 4.932 -9.483 1.00 79.69 200 HIS A N 1
ATOM 1656 C CA . HIS A 1 200 ? 22.497 3.669 -8.767 1.00 79.69 200 HIS A CA 1
ATOM 1657 C C . HIS A 1 200 ? 22.956 3.938 -7.342 1.00 79.69 200 HIS A C 1
ATOM 1659 O O . HIS A 1 200 ? 23.953 4.615 -7.122 1.00 79.69 200 HIS A O 1
ATOM 1665 N N . GLY A 1 201 ? 22.241 3.383 -6.370 1.00 82.62 201 GLY A N 1
ATOM 1666 C CA . GLY A 1 201 ? 22.522 3.632 -4.964 1.00 82.62 201 GLY A CA 1
ATOM 1667 C C . GLY A 1 201 ? 21.284 3.458 -4.100 1.00 82.62 201 GLY A C 1
ATOM 1668 O O . GLY A 1 201 ? 20.270 2.895 -4.529 1.00 82.62 201 GLY A O 1
ATOM 1669 N N . VAL A 1 202 ? 21.394 3.921 -2.861 1.00 87.12 202 VAL A N 1
ATOM 1670 C CA . VAL A 1 202 ? 20.281 3.989 -1.915 1.00 87.12 202 VAL A CA 1
ATOM 1671 C C . VAL A 1 202 ? 19.396 5.183 -2.293 1.00 87.12 202 VAL A C 1
ATOM 1673 O O . VAL A 1 202 ? 19.925 6.293 -2.364 1.00 87.12 202 VAL A O 1
ATOM 1676 N N . PRO A 1 203 ? 18.083 4.994 -2.535 1.00 88.12 203 PRO A N 1
ATOM 1677 C CA . PRO A 1 203 ? 17.195 6.084 -2.937 1.00 88.12 203 PRO A CA 1
ATOM 1678 C C . PRO A 1 203 ? 17.245 7.310 -2.020 1.00 88.12 203 PRO A C 1
ATOM 1680 O O . PRO A 1 203 ? 17.329 8.417 -2.539 1.00 88.12 203 PRO A O 1
ATOM 1683 N N . SER A 1 204 ? 17.262 7.126 -0.694 1.00 87.81 204 SER A N 1
ATOM 1684 C CA . SER A 1 204 ? 17.343 8.249 0.254 1.00 87.81 204 SER A CA 1
ATOM 1685 C C . SER A 1 204 ? 18.641 9.042 0.096 1.00 87.81 204 SER A C 1
ATOM 1687 O O . SER A 1 204 ? 18.607 10.259 0.019 1.00 87.81 204 SER A O 1
ATOM 1689 N N . HIS A 1 205 ? 19.787 8.371 -0.061 1.00 89.12 205 HIS A N 1
ATOM 1690 C CA . HIS A 1 205 ? 21.071 9.063 -0.228 1.00 89.12 205 HIS A CA 1
ATOM 1691 C C . HIS A 1 205 ? 21.158 9.807 -1.565 1.00 89.12 205 HIS A C 1
ATOM 1693 O O . HIS A 1 205 ? 21.690 10.910 -1.619 1.00 89.12 205 HIS A O 1
ATOM 1699 N N . ILE A 1 206 ? 20.629 9.215 -2.643 1.00 86.00 206 ILE A N 1
ATOM 1700 C CA . ILE A 1 206 ? 20.543 9.882 -3.951 1.00 86.00 206 ILE A CA 1
ATOM 1701 C C . ILE A 1 206 ? 19.629 11.101 -3.855 1.00 86.00 206 ILE A C 1
ATOM 1703 O O . ILE A 1 206 ? 19.919 12.128 -4.461 1.00 86.00 206 ILE A O 1
ATOM 1707 N N . TYR A 1 207 ? 18.527 10.981 -3.110 1.00 86.06 207 TYR A N 1
ATOM 1708 C CA . TYR A 1 207 ? 17.642 12.100 -2.850 1.00 86.06 207 TYR A CA 1
ATOM 1709 C C . TYR A 1 207 ? 18.409 13.191 -2.102 1.00 86.06 207 TYR A C 1
ATOM 1711 O O . TYR A 1 207 ? 18.475 14.298 -2.609 1.00 86.06 207 TYR A O 1
ATOM 1719 N N . ASP A 1 208 ? 19.018 12.915 -0.951 1.00 86.50 208 ASP A N 1
ATOM 1720 C CA . ASP A 1 208 ? 19.624 13.937 -0.083 1.00 86.50 208 ASP A CA 1
ATOM 1721 C C . ASP A 1 208 ? 20.908 14.570 -0.641 1.00 86.50 208 ASP A C 1
ATOM 1723 O O . ASP A 1 208 ? 21.099 15.777 -0.493 1.00 86.50 208 ASP A O 1
ATOM 1727 N N . SER A 1 209 ? 21.745 13.791 -1.331 1.00 87.69 209 SER A N 1
ATOM 1728 C CA . SER A 1 209 ? 23.041 14.235 -1.864 1.00 87.69 209 SER A CA 1
ATOM 1729 C C . SER A 1 209 ? 23.236 13.810 -3.326 1.00 87.69 209 SER A C 1
ATOM 1731 O O . SER A 1 209 ? 24.130 13.016 -3.635 1.00 87.69 209 SER A O 1
ATOM 1733 N N . PRO A 1 210 ? 22.432 14.321 -4.273 1.00 86.69 210 PRO A N 1
ATOM 1734 C CA . PRO A 1 210 ? 22.463 13.877 -5.668 1.00 86.69 210 PRO A CA 1
ATOM 1735 C C . PRO A 1 210 ? 23.818 14.118 -6.356 1.00 86.69 210 PRO A C 1
ATOM 1737 O O . PRO A 1 210 ? 24.190 13.347 -7.251 1.00 86.69 210 PRO A O 1
ATOM 1740 N N . GLN A 1 211 ? 24.585 15.125 -5.916 1.00 85.00 211 GLN A N 1
ATOM 1741 C CA . GLN A 1 211 ? 25.934 15.424 -6.409 1.00 85.00 211 GLN A CA 1
ATOM 1742 C C . GLN A 1 211 ? 26.924 14.271 -6.195 1.00 85.00 211 GLN A C 1
ATOM 1744 O O . GLN A 1 211 ? 27.758 14.021 -7.065 1.00 85.00 211 GLN A O 1
ATOM 1749 N N . ASP A 1 212 ? 26.780 13.510 -5.107 1.00 87.19 212 ASP A N 1
ATOM 1750 C CA . ASP A 1 212 ? 27.669 12.387 -4.784 1.00 87.19 212 ASP A CA 1
ATOM 1751 C C . ASP A 1 212 ? 27.436 11.189 -5.724 1.00 87.19 212 ASP A C 1
ATOM 1753 O O . ASP A 1 212 ? 28.292 10.317 -5.874 1.00 87.19 212 ASP A O 1
ATOM 1757 N N . PHE A 1 213 ? 26.288 11.168 -6.410 1.00 84.12 213 PHE A N 1
ATOM 1758 C CA . PHE A 1 213 ? 25.893 10.146 -7.381 1.00 84.12 213 PHE A CA 1
ATOM 1759 C C . PHE A 1 213 ? 25.994 10.635 -8.834 1.00 84.12 213 PHE A C 1
ATOM 1761 O O . PHE A 1 213 ? 25.471 9.979 -9.737 1.00 84.12 213 PHE A O 1
ATOM 1768 N N . ASN A 1 214 ? 26.670 11.767 -9.078 1.00 80.31 214 ASN A N 1
ATOM 1769 C CA . ASN A 1 214 ? 26.759 12.429 -10.387 1.00 80.31 214 ASN A CA 1
ATOM 1770 C C . ASN A 1 214 ? 25.381 12.715 -11.008 1.00 80.31 214 ASN A C 1
ATOM 1772 O O . ASN A 1 214 ? 25.192 12.593 -12.222 1.00 80.31 214 ASN A O 1
ATOM 1776 N N . THR A 1 215 ? 24.407 13.076 -10.172 1.00 78.31 215 THR A N 1
ATOM 1777 C CA . THR A 1 215 ? 23.052 13.413 -10.610 1.00 78.31 215 THR A CA 1
ATOM 1778 C C . THR A 1 215 ? 22.681 14.848 -10.296 1.00 78.31 215 THR A C 1
ATOM 1780 O O . THR A 1 215 ? 23.220 15.466 -9.384 1.00 78.31 215 THR A O 1
ATOM 1783 N N . LEU A 1 216 ? 21.777 15.391 -11.107 1.00 77.31 216 LEU A N 1
ATOM 1784 C CA . LEU A 1 216 ? 21.253 16.740 -10.938 1.00 77.31 216 LEU A CA 1
ATOM 1785 C C . LEU A 1 216 ? 20.086 16.720 -9.951 1.00 77.31 216 LEU A C 1
ATOM 1787 O O . LEU A 1 216 ? 19.240 15.825 -10.016 1.00 77.31 216 LEU A O 1
ATOM 1791 N N . ASP A 1 217 ? 20.029 17.728 -9.085 1.00 79.69 217 ASP A N 1
ATOM 1792 C CA . ASP A 1 217 ? 18.893 17.942 -8.197 1.00 79.69 217 ASP A CA 1
ATOM 1793 C C . ASP A 1 217 ? 17.788 18.723 -8.922 1.00 79.69 217 ASP A C 1
ATOM 1795 O O . ASP A 1 217 ? 18.018 19.817 -9.439 1.00 79.69 217 ASP A O 1
ATOM 1799 N N . PHE A 1 218 ? 16.586 18.151 -8.963 1.00 79.75 218 PHE A N 1
ATOM 1800 C CA . PHE A 1 218 ? 15.385 18.781 -9.518 1.00 79.75 218 PHE A CA 1
ATOM 1801 C C . PHE A 1 218 ? 14.292 18.975 -8.461 1.00 79.75 218 PHE A C 1
ATOM 1803 O O . PHE A 1 218 ? 1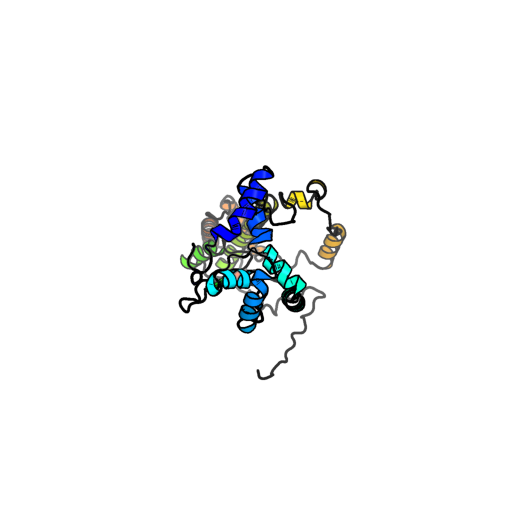3.125 19.172 -8.811 1.00 79.75 218 PHE A O 1
ATOM 1810 N N . LYS A 1 219 ? 14.626 18.867 -7.170 1.00 79.75 219 LYS A N 1
ATOM 1811 C CA . LYS A 1 219 ? 13.661 19.066 -6.093 1.00 79.75 219 LYS A CA 1
ATOM 1812 C C . LYS A 1 219 ? 13.085 20.476 -6.142 1.00 79.75 219 LYS A C 1
ATOM 1814 O O . LYS A 1 219 ? 13.796 21.468 -6.283 1.00 79.75 219 LYS A O 1
ATOM 1819 N N . VAL A 1 220 ? 11.777 20.551 -5.941 1.00 81.62 220 VAL A N 1
ATOM 1820 C CA . VAL A 1 220 ? 11.110 21.793 -5.562 1.00 81.62 220 VAL A CA 1
ATOM 1821 C C . VAL A 1 220 ? 11.100 21.814 -4.044 1.00 81.62 220 VAL A C 1
ATOM 1823 O O . VAL A 1 220 ? 10.438 20.983 -3.426 1.00 81.62 220 VAL A O 1
ATOM 1826 N N . ILE A 1 221 ? 11.872 22.721 -3.447 1.00 82.00 221 ILE A N 1
ATOM 1827 C CA . ILE A 1 221 ? 11.862 22.899 -1.996 1.00 82.00 221 ILE A CA 1
ATOM 1828 C C . ILE A 1 221 ? 10.518 23.513 -1.626 1.00 82.00 221 ILE A C 1
ATOM 1830 O O . ILE A 1 221 ? 10.207 24.640 -2.013 1.00 82.00 221 ILE A O 1
ATOM 1834 N N . ILE A 1 222 ? 9.702 22.729 -0.931 1.00 82.00 222 ILE A N 1
ATOM 1835 C CA . ILE A 1 222 ? 8.427 23.185 -0.397 1.00 82.00 222 ILE A CA 1
ATOM 1836 C C . ILE A 1 222 ? 8.722 23.846 0.949 1.00 82.00 222 ILE A C 1
ATOM 1838 O O . ILE A 1 222 ? 9.403 23.256 1.786 1.00 82.00 222 ILE A O 1
ATOM 1842 N N . ASP A 1 223 ? 8.224 25.065 1.146 1.00 87.12 223 ASP A N 1
ATOM 1843 C CA . ASP A 1 223 ? 8.300 25.736 2.441 1.00 87.12 223 ASP A CA 1
ATOM 1844 C C . ASP A 1 223 ? 7.427 24.990 3.458 1.00 87.12 223 ASP A C 1
ATOM 1846 O O . ASP A 1 223 ? 6.194 24.996 3.371 1.00 87.12 223 ASP A O 1
ATOM 1850 N N . HIS A 1 224 ? 8.078 24.308 4.398 1.00 86.56 224 HIS A N 1
ATOM 1851 C CA . HIS A 1 224 ? 7.399 23.523 5.421 1.00 86.56 224 HIS A CA 1
ATOM 1852 C C . HIS A 1 224 ? 6.553 24.407 6.344 1.00 86.56 224 HIS A C 1
ATOM 1854 O O . HIS A 1 224 ? 5.446 24.002 6.695 1.00 86.56 224 HIS A O 1
ATOM 1860 N N . ASP A 1 225 ? 6.997 25.636 6.635 1.00 89.25 225 ASP A N 1
ATOM 1861 C CA . ASP A 1 225 ? 6.227 26.579 7.450 1.00 89.25 225 ASP A CA 1
ATOM 1862 C C . ASP A 1 225 ? 4.928 26.980 6.735 1.00 89.25 225 ASP A C 1
ATOM 1864 O O . ASP A 1 225 ? 3.864 27.042 7.354 1.00 89.25 225 ASP A O 1
ATOM 1868 N N . GLY A 1 226 ? 4.986 27.190 5.416 1.00 87.50 226 GLY A N 1
ATOM 1869 C CA . GLY A 1 226 ? 3.820 27.445 4.573 1.00 87.50 226 GLY A CA 1
ATOM 1870 C C . GLY A 1 226 ? 2.843 26.267 4.514 1.00 87.50 226 GLY A C 1
ATOM 1871 O O . GLY A 1 226 ? 1.632 26.466 4.629 1.00 87.50 226 GLY A O 1
ATOM 1872 N N . VAL A 1 227 ? 3.336 25.030 4.391 1.00 86.56 227 VAL A N 1
ATOM 1873 C CA . VAL A 1 227 ? 2.476 23.831 4.436 1.00 86.56 227 VAL A CA 1
ATOM 1874 C C . VAL A 1 227 ? 1.808 23.695 5.801 1.00 86.56 227 VAL A C 1
ATOM 1876 O O . VAL A 1 227 ? 0.605 23.449 5.864 1.00 86.56 227 VAL A O 1
ATOM 1879 N N . ASP A 1 228 ? 2.545 23.906 6.888 1.00 88.12 228 ASP A N 1
ATOM 1880 C CA . ASP A 1 228 ? 1.991 23.847 8.239 1.00 88.12 228 ASP A CA 1
ATOM 1881 C C . ASP A 1 228 ? 0.962 24.955 8.486 1.00 88.12 228 ASP A C 1
ATOM 1883 O O . ASP A 1 228 ? -0.055 24.715 9.139 1.00 88.12 228 ASP A O 1
ATOM 1887 N N . GLN A 1 229 ? 1.169 26.152 7.927 1.00 87.94 229 GLN A N 1
ATOM 1888 C CA . GLN A 1 229 ? 0.170 27.223 7.936 1.00 87.94 229 GLN A CA 1
ATOM 1889 C C . GLN A 1 229 ? -1.102 26.824 7.178 1.00 87.94 229 GLN A C 1
ATOM 1891 O O . GLN A 1 229 ? -2.193 27.010 7.709 1.00 87.94 229 GLN A O 1
ATOM 1896 N N . VAL A 1 230 ? -0.987 26.228 5.985 1.00 87.12 230 VAL A N 1
ATOM 1897 C CA . VAL A 1 230 ? -2.139 25.721 5.212 1.00 87.12 230 VAL A CA 1
ATOM 1898 C C . VAL A 1 230 ? -2.870 24.624 5.985 1.00 87.12 230 VAL A C 1
ATOM 1900 O O . VAL A 1 230 ? -4.097 24.650 6.065 1.00 87.12 230 VAL A O 1
ATOM 1903 N N . ARG A 1 231 ? -2.142 23.692 6.614 1.00 85.75 231 ARG A N 1
ATOM 1904 C CA . ARG A 1 231 ? -2.751 22.662 7.467 1.00 85.75 231 ARG A CA 1
ATOM 1905 C C . ARG A 1 231 ? -3.504 23.303 8.630 1.00 85.75 231 ARG A C 1
ATOM 1907 O O . ARG A 1 231 ? -4.664 22.981 8.819 1.00 85.75 231 ARG A O 1
ATOM 1914 N N . LYS A 1 232 ? -2.909 24.259 9.349 1.00 86.75 232 LYS A N 1
ATOM 1915 C CA . LYS A 1 232 ? -3.585 24.977 10.449 1.00 86.75 232 LYS A CA 1
ATOM 1916 C C . LYS A 1 232 ? -4.799 25.788 9.988 1.00 86.75 232 LYS A C 1
ATOM 1918 O O . LYS A 1 232 ? -5.728 25.959 10.768 1.00 86.75 232 LYS A O 1
ATOM 1923 N N . LEU A 1 233 ? -4.772 26.313 8.763 1.00 87.62 233 LEU A N 1
ATOM 1924 C CA . LEU A 1 233 ? -5.832 27.163 8.222 1.00 87.62 233 LEU A CA 1
ATOM 1925 C C . LEU A 1 233 ? -7.047 26.360 7.743 1.00 87.62 233 LEU A C 1
ATOM 1927 O O . LEU A 1 233 ? -8.172 26.789 7.970 1.00 87.62 233 LEU A O 1
ATOM 1931 N N . TYR A 1 234 ? -6.825 25.224 7.074 1.00 84.38 234 TYR A N 1
ATOM 1932 C CA . TYR A 1 234 ? -7.896 24.460 6.413 1.00 84.38 234 TYR A CA 1
ATOM 1933 C C . TYR A 1 234 ? -8.231 23.132 7.086 1.00 84.38 234 TYR A C 1
ATOM 1935 O O . TYR A 1 234 ? -9.292 22.566 6.832 1.00 84.38 234 TYR A O 1
ATOM 1943 N N . ILE A 1 235 ? -7.337 22.603 7.918 1.00 84.81 235 ILE A N 1
ATOM 1944 C CA . ILE A 1 235 ? -7.557 21.342 8.617 1.00 84.81 235 ILE A CA 1
ATOM 1945 C C . ILE A 1 235 ? -7.882 21.672 10.063 1.00 84.81 235 ILE A C 1
ATOM 1947 O O . ILE A 1 235 ? -7.014 22.084 10.828 1.00 84.81 235 ILE A O 1
ATOM 1951 N N . ASN A 1 236 ? -9.137 21.456 10.447 1.00 83.69 236 ASN A N 1
ATOM 1952 C CA . ASN A 1 236 ? -9.510 21.475 11.850 1.00 83.69 236 ASN A CA 1
ATOM 1953 C C . ASN A 1 236 ? -8.946 20.204 12.523 1.00 83.69 236 ASN A C 1
ATOM 1955 O O . ASN A 1 236 ? -9.413 19.108 12.208 1.00 83.69 236 ASN A O 1
ATOM 1959 N N . PRO A 1 237 ? -7.957 20.311 13.433 1.00 79.56 237 PRO A N 1
ATOM 1960 C CA . PRO A 1 237 ? -7.344 19.143 14.066 1.00 79.56 237 PRO A CA 1
ATOM 1961 C C . PRO A 1 237 ? -8.302 18.406 15.011 1.00 79.56 237 PRO A C 1
ATOM 1963 O O . PRO A 1 237 ? -8.057 17.252 15.336 1.00 79.56 237 PRO A O 1
ATOM 1966 N N . SER A 1 238 ? -9.389 19.055 15.435 1.00 81.88 238 SER A N 1
ATOM 1967 C CA . SER A 1 238 ? -10.447 18.465 16.260 1.00 81.88 238 SER A CA 1
ATOM 1968 C C . SER A 1 238 ? -11.602 17.904 15.420 1.00 81.88 238 SER A C 1
ATOM 1970 O O . SER A 1 238 ? -12.680 17.656 15.955 1.00 81.88 238 SER A O 1
ATOM 1972 N N . HIS A 1 239 ? -11.432 17.776 14.100 1.00 81.88 239 HIS A N 1
ATOM 1973 C CA . HIS A 1 239 ? -12.464 17.222 13.230 1.00 81.88 239 HIS A CA 1
ATOM 1974 C C . HIS A 1 239 ? -12.565 15.703 13.409 1.00 81.88 239 HIS A C 1
ATOM 1976 O O . HIS A 1 239 ? -11.566 14.997 13.293 1.00 81.88 239 HIS A O 1
ATOM 1982 N N . VAL A 1 240 ? -13.790 15.200 13.579 1.00 76.81 240 VAL A N 1
ATOM 1983 C CA . VAL A 1 240 ? -14.098 13.779 13.844 1.00 76.81 240 VAL A CA 1
ATOM 1984 C C . VAL A 1 240 ? -13.564 12.804 12.788 1.00 76.81 240 VAL A C 1
ATOM 1986 O O . VAL A 1 240 ? -13.371 11.631 13.066 1.00 76.81 240 VAL A O 1
ATOM 1989 N N . VAL A 1 241 ? -13.268 13.284 11.576 1.00 77.81 241 VAL A N 1
ATOM 1990 C CA . VAL A 1 241 ? -12.650 12.479 10.498 1.00 77.81 241 VAL A CA 1
ATOM 1991 C C . VAL A 1 241 ? -11.274 11.915 10.876 1.00 77.81 241 VAL A C 1
ATOM 1993 O O . VAL A 1 241 ? -10.826 10.944 10.273 1.00 77.81 241 VAL A O 1
ATOM 1996 N N . PHE A 1 242 ? -10.583 12.535 11.839 1.00 77.75 242 PHE A N 1
ATOM 1997 C CA . PHE A 1 242 ? -9.281 12.070 12.321 1.00 77.75 242 PHE A CA 1
ATOM 1998 C C . PHE A 1 242 ? -9.394 11.047 13.455 1.00 77.75 242 PHE A C 1
ATOM 2000 O O . PHE A 1 242 ? -8.394 10.415 13.803 1.00 77.75 242 PHE A O 1
ATOM 2007 N N . ASP A 1 243 ? -10.591 10.851 14.003 1.00 80.56 243 ASP A N 1
ATOM 2008 C CA . ASP A 1 243 ? -10.834 9.887 15.062 1.00 80.56 243 ASP A CA 1
ATOM 2009 C C . ASP A 1 243 ? -11.029 8.492 14.450 1.00 80.56 243 ASP A C 1
ATOM 2011 O O . ASP A 1 243 ? -12.008 8.218 13.760 1.00 80.56 243 ASP A O 1
ATOM 2015 N N . ILE A 1 244 ? -10.087 7.577 14.714 1.00 83.50 244 ILE A N 1
ATOM 2016 C CA . ILE A 1 244 ? -10.174 6.169 14.272 1.00 83.50 244 ILE A CA 1
ATOM 2017 C C . ILE A 1 244 ? -11.422 5.482 14.858 1.00 83.50 244 ILE A C 1
ATOM 2019 O O . ILE A 1 244 ? -12.033 4.617 14.225 1.00 83.50 244 ILE A O 1
ATOM 2023 N N . VAL A 1 245 ? -11.774 5.873 16.083 1.00 87.00 245 VAL A N 1
ATOM 2024 C CA . VAL A 1 245 ? -12.980 5.495 16.827 1.00 87.00 245 VAL A CA 1
ATOM 2025 C C . VAL A 1 245 ? -13.422 6.692 17.674 1.00 87.00 245 VAL A C 1
ATOM 2027 O O . VAL A 1 245 ? -12.565 7.512 18.018 1.00 87.00 245 VAL A O 1
ATOM 2030 N N . PRO A 1 246 ? -14.700 6.776 18.096 1.00 88.81 246 PRO A N 1
ATOM 2031 C CA . PRO A 1 246 ? -15.166 7.845 18.976 1.00 88.81 246 PRO A CA 1
ATOM 2032 C C . PRO A 1 246 ? -14.250 8.034 20.201 1.00 88.81 246 PRO A C 1
ATOM 2034 O O . PRO A 1 246 ? -13.943 7.043 20.874 1.00 88.81 246 PRO A O 1
ATOM 2037 N N . PRO A 1 247 ? -13.830 9.267 20.554 1.00 87.88 247 PRO A N 1
ATOM 2038 C CA . PRO A 1 247 ? -12.808 9.498 21.583 1.00 87.88 247 PRO A CA 1
ATOM 2039 C C . PRO A 1 247 ? -13.128 8.889 22.954 1.00 87.88 247 PRO A C 1
ATOM 2041 O O . PRO A 1 247 ? -12.241 8.402 23.653 1.00 87.88 247 PRO A O 1
ATOM 2044 N N . THR A 1 248 ? -14.405 8.876 23.345 1.00 87.19 248 THR A N 1
ATOM 2045 C CA . THR A 1 248 ? -14.859 8.257 24.600 1.00 87.19 248 THR A CA 1
ATOM 2046 C C . THR A 1 248 ? -14.616 6.750 24.610 1.00 87.19 248 THR A C 1
ATOM 2048 O O . THR A 1 248 ? -14.111 6.218 25.599 1.00 87.19 248 THR A O 1
ATOM 2051 N N . LEU A 1 249 ? -14.915 6.075 23.497 1.00 87.50 249 LEU A N 1
ATOM 2052 C CA . LEU A 1 249 ? -14.645 4.654 23.310 1.00 87.50 249 LEU A CA 1
ATOM 2053 C C . LEU A 1 249 ? -13.140 4.396 23.181 1.00 87.50 249 LEU A C 1
ATOM 2055 O O . LEU A 1 249 ? -12.632 3.487 23.826 1.00 87.50 249 LEU A O 1
ATOM 2059 N N . GLY A 1 250 ? -12.413 5.216 22.421 1.00 90.94 250 GLY A N 1
ATOM 2060 C CA . GLY A 1 250 ? -10.962 5.099 22.257 1.00 90.94 250 GLY A CA 1
ATOM 2061 C C . GLY A 1 250 ? -10.204 5.168 23.584 1.00 90.94 250 GLY A C 1
ATOM 2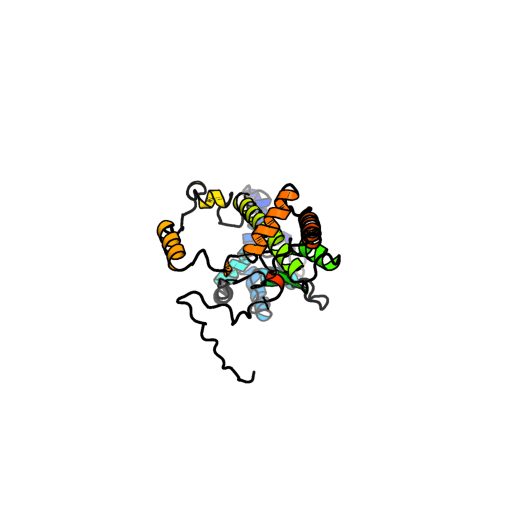062 O O . GLY A 1 250 ? -9.350 4.323 23.841 1.00 90.94 250 GLY A O 1
ATOM 2063 N N . ASN A 1 251 ? -10.569 6.102 24.469 1.00 91.50 251 ASN A N 1
ATOM 2064 C CA . ASN A 1 251 ? -9.989 6.206 25.813 1.00 91.50 251 ASN A CA 1
ATOM 2065 C C . ASN A 1 251 ? -10.297 4.977 26.681 1.00 91.50 251 ASN A C 1
ATOM 2067 O O . ASN A 1 251 ? -9.454 4.539 27.464 1.00 91.50 251 ASN A O 1
ATOM 2071 N N . PHE A 1 252 ? -11.495 4.408 26.541 1.00 90.56 252 PHE A N 1
ATOM 2072 C CA . PHE A 1 252 ? -11.878 3.194 27.255 1.00 90.56 252 PHE A CA 1
ATOM 2073 C C . PHE A 1 252 ? -11.106 1.966 26.750 1.00 90.56 252 PHE A C 1
ATOM 2075 O O . PHE A 1 252 ? -10.550 1.220 27.554 1.00 90.56 252 PHE A O 1
ATOM 2082 N N . ILE A 1 253 ? -10.994 1.801 25.426 1.00 92.75 253 ILE A N 1
ATOM 2083 C CA . ILE A 1 253 ? -10.188 0.746 24.800 1.00 92.75 253 ILE A CA 1
ATOM 2084 C C . ILE A 1 253 ? -8.723 0.873 25.232 1.00 92.75 253 ILE A C 1
ATOM 2086 O O . ILE A 1 253 ? -8.130 -0.125 25.640 1.00 92.75 253 ILE A O 1
ATOM 2090 N N . GLN A 1 254 ? -8.164 2.089 25.217 1.00 94.69 254 GLN A N 1
ATOM 2091 C CA . GLN A 1 254 ? -6.803 2.354 25.686 1.00 94.69 254 GLN A CA 1
ATOM 2092 C C . GLN A 1 254 ? -6.625 1.932 27.147 1.00 94.69 254 GLN A C 1
ATOM 2094 O O . GLN A 1 254 ? -5.678 1.221 27.458 1.00 94.69 254 GLN A O 1
ATOM 2099 N N . HIS A 1 255 ? -7.558 2.288 28.035 1.00 92.50 255 HIS A N 1
ATOM 2100 C CA . HIS A 1 255 ? -7.490 1.872 29.434 1.00 92.50 255 HIS A CA 1
ATOM 2101 C C . HIS A 1 255 ? -7.478 0.343 29.588 1.00 92.50 255 HIS A C 1
ATOM 2103 O O . HIS A 1 255 ? -6.663 -0.196 30.336 1.00 92.50 255 HIS A O 1
ATOM 2109 N N . CYS A 1 256 ? -8.342 -0.375 28.863 1.00 92.19 256 CYS A N 1
ATOM 2110 C CA . CYS A 1 256 ? -8.349 -1.840 28.862 1.00 92.19 256 CYS A CA 1
ATOM 2111 C C . CYS A 1 256 ? -7.036 -2.423 28.323 1.00 92.19 256 CYS A C 1
ATOM 2113 O O . CYS A 1 256 ? -6.503 -3.379 28.887 1.00 92.19 256 CYS A O 1
ATOM 2115 N N . TYR A 1 257 ? -6.494 -1.830 27.263 1.00 95.12 257 TYR A N 1
ATOM 2116 C CA . TYR A 1 257 ? -5.222 -2.225 26.672 1.00 95.12 257 TYR A CA 1
ATOM 2117 C C . TYR A 1 257 ? -4.035 -2.000 27.625 1.00 95.12 257 TYR A C 1
ATOM 2119 O O . TYR A 1 257 ? -3.155 -2.858 27.733 1.00 95.12 257 TYR A O 1
ATOM 2127 N N . ASP A 1 258 ? -4.058 -0.911 28.398 1.00 93.94 258 ASP A N 1
ATOM 2128 C CA . ASP A 1 258 ? -3.063 -0.623 29.434 1.00 93.94 258 ASP A CA 1
ATOM 2129 C C . ASP A 1 258 ? -3.108 -1.666 30.562 1.00 93.94 258 ASP A C 1
ATOM 2131 O O . ASP A 1 258 ? -2.066 -2.147 31.010 1.00 93.94 258 ASP A O 1
ATOM 2135 N N . GLN A 1 259 ? -4.308 -2.091 30.983 1.00 90.38 259 GLN A N 1
ATOM 2136 C CA . GLN A 1 259 ? -4.471 -3.167 31.976 1.00 90.38 259 GLN A CA 1
ATOM 2137 C C . GLN A 1 259 ? -3.941 -4.520 31.478 1.00 90.38 259 GLN A C 1
ATOM 2139 O O . GLN A 1 259 ? -3.514 -5.354 32.277 1.00 90.38 259 GLN A O 1
ATOM 2144 N N . MET A 1 260 ? -3.928 -4.739 30.161 1.00 91.88 260 MET A N 1
ATOM 2145 C CA . MET A 1 260 ? -3.336 -5.924 29.534 1.00 91.88 260 MET A CA 1
ATOM 2146 C C . MET A 1 260 ? -1.802 -5.854 29.428 1.00 91.88 260 MET A C 1
ATOM 2148 O O . MET A 1 260 ? -1.185 -6.802 28.942 1.00 91.88 260 MET A O 1
ATOM 2152 N N . GLY A 1 261 ? -1.180 -4.758 29.875 1.00 93.00 261 GLY A N 1
ATOM 2153 C CA . GLY A 1 261 ? 0.269 -4.561 29.832 1.00 93.00 261 GLY A CA 1
ATOM 2154 C C . GLY A 1 261 ? 0.800 -4.089 28.478 1.00 93.00 261 GLY A C 1
ATOM 2155 O O . GLY A 1 261 ? 1.976 -4.303 28.196 1.00 93.00 261 GLY A O 1
ATOM 2156 N N . CYS A 1 262 ? -0.047 -3.469 27.647 1.00 91.94 262 CYS A N 1
ATOM 2157 C CA . CYS A 1 262 ? 0.317 -2.896 26.346 1.00 91.94 262 CYS A CA 1
ATOM 2158 C C . CYS A 1 262 ? 1.071 -3.872 25.413 1.00 91.94 262 CYS A C 1
ATOM 2160 O O . CYS A 1 262 ? 2.202 -3.586 25.009 1.00 91.94 262 CYS A O 1
ATOM 2162 N N . PRO A 1 263 ? 0.490 -5.040 25.080 1.00 93.75 263 PRO A N 1
ATOM 2163 C CA . PRO A 1 263 ? 1.178 -6.065 24.296 1.00 93.75 263 PRO A CA 1
ATOM 2164 C C . PRO A 1 263 ? 1.523 -5.587 22.879 1.00 93.75 263 PRO A C 1
ATOM 2166 O O . PRO A 1 263 ? 0.658 -5.111 22.159 1.00 93.75 263 PRO A O 1
ATOM 2169 N N . GLU A 1 264 ? 2.764 -5.783 22.432 1.00 93.56 264 GLU A N 1
ATOM 2170 C CA . GLU A 1 264 ? 3.201 -5.339 21.101 1.00 93.56 264 GLU A CA 1
ATOM 2171 C C . GLU A 1 264 ? 2.370 -5.959 19.958 1.00 93.56 264 GLU A C 1
ATOM 2173 O O . GLU A 1 264 ? 2.163 -7.180 19.878 1.00 93.56 264 GLU A O 1
ATOM 2178 N N . VAL A 1 265 ? 1.916 -5.099 19.043 1.00 94.06 265 VAL A N 1
ATOM 2179 C CA . VAL A 1 265 ? 1.110 -5.478 17.880 1.00 94.06 265 VAL A CA 1
ATOM 2180 C C . VAL A 1 265 ? 2.025 -5.700 16.680 1.00 94.06 265 VAL A C 1
ATOM 2182 O O . VAL A 1 265 ? 2.595 -4.766 16.126 1.00 94.06 265 VAL A O 1
ATOM 2185 N N . THR A 1 266 ? 2.153 -6.957 16.273 1.00 92.06 266 THR A N 1
ATOM 2186 C CA . THR A 1 266 ? 2.982 -7.404 15.150 1.00 92.06 266 THR A CA 1
ATOM 2187 C C . THR A 1 266 ? 2.142 -8.233 14.186 1.00 92.06 266 THR A C 1
ATOM 2189 O O . THR A 1 266 ? 1.050 -8.692 14.531 1.00 92.06 266 THR A O 1
ATOM 2192 N N . HIS A 1 267 ? 2.688 -8.534 13.010 1.00 86.50 267 HIS A N 1
ATOM 2193 C CA . HIS A 1 267 ? 2.039 -9.388 12.013 1.00 86.50 267 HIS A CA 1
ATOM 2194 C C . HIS A 1 267 ? 1.547 -10.748 12.556 1.00 86.50 267 HIS A C 1
ATOM 2196 O O . HIS A 1 267 ? 0.562 -11.286 12.056 1.00 86.50 267 HIS A O 1
ATOM 2202 N N . SER A 1 268 ? 2.206 -11.336 13.563 1.00 90.19 268 SER A N 1
ATOM 2203 C CA . SER A 1 268 ? 1.790 -12.618 14.160 1.00 90.19 268 SER A CA 1
ATOM 2204 C C . S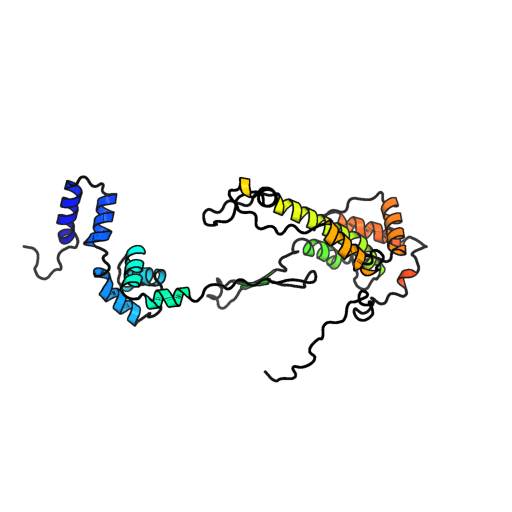ER A 1 268 ? 0.940 -12.468 15.426 1.00 90.19 268 SER A C 1
ATOM 2206 O O . SER A 1 268 ? 0.229 -13.405 15.792 1.00 90.19 268 SER A O 1
ATOM 2208 N N . SER A 1 269 ? 0.991 -11.314 16.102 1.00 93.50 269 SER A N 1
ATOM 2209 C CA . SER A 1 269 ? 0.279 -11.077 17.366 1.00 93.50 269 SER A CA 1
ATOM 2210 C C . SER A 1 269 ? -1.010 -10.267 17.215 1.00 93.50 269 SER A C 1
ATOM 2212 O O . SER A 1 269 ? -1.849 -10.338 18.112 1.00 93.50 269 SER A O 1
ATOM 2214 N N . VAL A 1 270 ? -1.214 -9.556 16.098 1.00 93.69 270 VAL A N 1
ATOM 2215 C CA . VAL A 1 270 ? -2.316 -8.592 15.911 1.00 93.69 270 VAL A CA 1
ATOM 2216 C C . VAL A 1 270 ? -3.703 -9.172 16.206 1.00 93.69 270 VAL A C 1
ATOM 2218 O O . VAL A 1 270 ? -4.457 -8.595 16.987 1.00 93.69 270 VAL A O 1
ATOM 2221 N N . TRP A 1 271 ? -4.014 -10.371 15.705 1.00 94.75 271 TRP A N 1
ATOM 2222 C CA . TRP A 1 271 ? -5.289 -11.042 15.994 1.00 94.75 271 TRP A CA 1
ATOM 2223 C C . TRP A 1 271 ? -5.417 -11.512 17.443 1.00 94.75 271 TRP A C 1
ATOM 2225 O O . TRP A 1 271 ? -6.511 -11.514 18.004 1.00 94.75 271 TRP A O 1
ATOM 2235 N N . THR A 1 272 ? -4.314 -11.914 18.073 1.00 95.00 272 THR A N 1
ATOM 2236 C CA . THR A 1 272 ? -4.316 -12.328 19.482 1.00 95.00 272 THR A CA 1
ATOM 2237 C C . THR A 1 272 ? -4.584 -11.134 20.389 1.00 95.00 272 THR A C 1
ATOM 2239 O O . THR A 1 272 ? -5.423 -11.226 21.283 1.00 95.00 272 THR A O 1
ATOM 2242 N N . VAL A 1 273 ? -3.929 -10.001 20.121 1.00 95.94 273 VAL A N 1
ATOM 2243 C CA . VAL A 1 273 ? -4.169 -8.741 20.832 1.00 95.94 273 VAL A CA 1
ATOM 2244 C C . VAL A 1 273 ? -5.614 -8.290 20.645 1.00 95.94 273 VAL A C 1
ATOM 2246 O O . VAL A 1 273 ? -6.295 -8.038 21.637 1.00 95.94 273 VAL A O 1
ATOM 2249 N N . TYR A 1 274 ? -6.104 -8.285 19.402 1.00 96.25 274 TYR A N 1
ATOM 2250 C CA . TYR A 1 274 ? -7.492 -7.965 19.076 1.00 96.25 274 TYR A CA 1
ATOM 2251 C C . TYR A 1 274 ? -8.492 -8.808 19.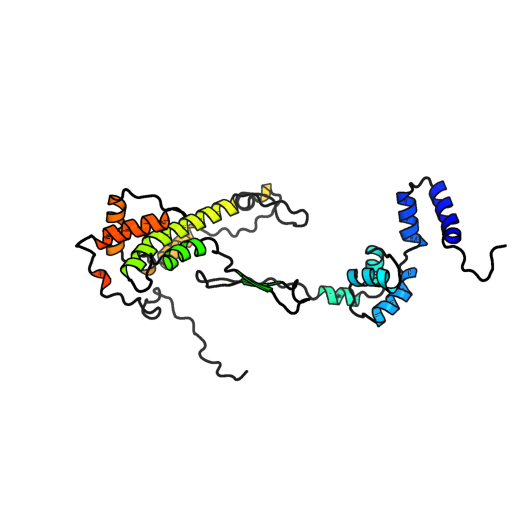882 1.00 96.25 274 TYR A C 1
ATOM 2253 O O . TYR A 1 274 ? -9.366 -8.254 20.545 1.00 96.25 274 TYR A O 1
ATOM 2261 N N . ARG A 1 275 ? -8.346 -10.142 19.892 1.00 94.88 275 ARG A N 1
ATOM 2262 C CA . ARG A 1 275 ? -9.274 -11.035 20.610 1.00 94.88 275 ARG A CA 1
ATOM 2263 C C . ARG A 1 275 ? -9.241 -10.838 22.117 1.00 94.88 275 ARG A C 1
ATOM 2265 O O . ARG A 1 275 ? -10.292 -10.831 22.751 1.00 94.88 275 ARG A O 1
ATOM 2272 N N . ASN A 1 276 ? -8.048 -10.695 22.688 1.00 93.94 276 ASN A N 1
ATOM 2273 C CA . ASN A 1 276 ? -7.904 -10.495 24.125 1.00 93.94 276 ASN A CA 1
ATOM 2274 C C . ASN A 1 276 ? -8.553 -9.172 24.547 1.00 93.94 276 ASN A C 1
ATOM 2276 O O . ASN A 1 276 ? -9.303 -9.139 25.519 1.00 93.94 276 ASN A O 1
ATOM 2280 N N . LEU A 1 277 ? -8.327 -8.110 23.771 1.00 94.00 277 LEU A N 1
ATOM 2281 C CA . LEU A 1 277 ? -8.915 -6.798 24.015 1.00 94.00 277 LEU A CA 1
ATOM 2282 C C . LEU A 1 277 ? -10.440 -6.829 23.868 1.00 94.00 277 LEU A C 1
ATOM 2284 O O . LEU A 1 277 ? -11.149 -6.348 24.747 1.00 94.00 277 LEU A O 1
ATOM 2288 N N . LEU A 1 278 ? -10.951 -7.474 22.815 1.00 92.75 278 LEU A N 1
ATOM 2289 C CA . LEU A 1 278 ? -12.386 -7.674 22.617 1.00 92.75 278 LEU A CA 1
ATOM 2290 C C . LEU A 1 278 ? -13.019 -8.444 23.786 1.00 92.75 278 LEU A C 1
ATOM 2292 O O . LEU A 1 278 ? -14.072 -8.046 24.277 1.00 92.75 278 LEU A O 1
ATOM 2296 N N . SER A 1 279 ? -12.367 -9.506 24.269 1.00 92.06 279 SER A N 1
ATOM 2297 C CA . SER A 1 279 ? -12.852 -10.287 25.410 1.00 92.06 279 SER A CA 1
ATOM 2298 C C . SER A 1 279 ? -12.909 -9.461 26.696 1.00 92.06 279 SER A C 1
ATOM 2300 O O . SER A 1 279 ? -13.869 -9.599 27.450 1.00 92.06 279 SER A O 1
ATOM 2302 N N . VAL A 1 280 ? -11.911 -8.612 26.961 1.00 91.19 280 VAL A N 1
ATOM 2303 C CA . VAL A 1 280 ? -11.911 -7.721 28.135 1.00 91.19 280 VAL A CA 1
ATOM 2304 C C . VAL A 1 280 ? -13.048 -6.706 28.038 1.00 91.19 280 VAL A C 1
ATOM 2306 O O . VAL A 1 280 ? -13.756 -6.487 29.017 1.00 91.19 280 VAL A O 1
ATOM 2309 N N . LEU A 1 281 ? -13.264 -6.132 26.853 1.00 89.00 281 LEU A N 1
ATOM 2310 C CA . LEU A 1 281 ? -14.331 -5.159 26.620 1.00 89.00 281 LEU A CA 1
ATOM 2311 C C . LEU A 1 281 ? -15.723 -5.782 26.768 1.00 89.00 281 LEU A C 1
ATOM 2313 O O . LEU A 1 281 ? -16.594 -5.164 27.365 1.00 89.00 281 LEU A O 1
ATOM 2317 N N . GLN A 1 282 ? -15.926 -7.010 26.286 1.00 86.81 282 GLN A N 1
ATOM 2318 C CA . GLN A 1 282 ? -17.194 -7.739 26.430 1.00 86.81 282 GLN A CA 1
ATOM 2319 C C . GLN A 1 282 ? -17.521 -8.110 27.883 1.00 86.81 282 GLN A C 1
ATOM 2321 O O . GLN A 1 282 ? -18.693 -8.234 28.229 1.00 86.81 282 GLN A O 1
ATOM 2326 N N . LEU A 1 283 ? -16.501 -8.301 28.724 1.00 83.94 283 LEU A N 1
ATOM 2327 C CA . LEU A 1 283 ? -16.659 -8.589 30.152 1.00 83.94 283 LEU A CA 1
ATOM 2328 C C . LEU A 1 283 ? -16.818 -7.325 31.006 1.00 83.94 283 LEU A C 1
ATOM 2330 O O . LEU A 1 283 ? -17.098 -7.431 32.199 1.00 83.94 283 LEU A O 1
ATOM 2334 N N . ALA A 1 284 ? -16.612 -6.139 30.436 1.00 79.06 284 ALA A N 1
ATOM 2335 C CA . ALA A 1 284 ? -16.738 -4.895 31.170 1.00 79.06 284 ALA A CA 1
ATOM 2336 C C . ALA A 1 284 ? -18.211 -4.462 31.255 1.00 79.06 284 ALA A C 1
ATOM 2338 O O . ALA A 1 284 ? -18.831 -4.134 30.248 1.00 79.06 284 ALA A O 1
ATOM 2339 N N . ASP A 1 285 ? -18.746 -4.366 32.474 1.00 59.72 285 ASP A N 1
ATOM 2340 C CA . ASP A 1 285 ? -20.139 -3.961 32.749 1.00 59.72 285 ASP A CA 1
ATOM 2341 C C . ASP A 1 285 ? -20.481 -2.510 32.327 1.00 59.72 285 ASP A C 1
ATOM 2343 O O . ASP A 1 285 ? -21.636 -2.097 32.393 1.00 59.72 285 ASP A O 1
ATOM 2347 N N . ASN A 1 286 ? -19.487 -1.719 31.899 1.00 63.44 286 ASN A N 1
ATOM 2348 C CA . ASN A 1 286 ? -19.597 -0.282 31.626 1.00 63.44 286 ASN A CA 1
ATOM 2349 C C . ASN A 1 286 ? -19.103 0.098 30.221 1.00 63.44 286 ASN A C 1
ATOM 2351 O O . ASN A 1 286 ? -18.372 1.081 30.076 1.00 63.44 286 ASN A O 1
ATOM 2355 N N . ILE A 1 287 ? -19.457 -0.659 29.178 1.00 63.44 287 ILE A N 1
ATOM 2356 C CA . ILE A 1 287 ? -19.209 -0.176 27.812 1.00 63.44 287 ILE A CA 1
ATOM 2357 C C . ILE A 1 287 ? -20.006 1.132 27.633 1.00 63.44 287 ILE A C 1
ATOM 2359 O O . ILE A 1 287 ? -21.221 1.124 27.858 1.00 63.44 287 ILE A O 1
ATOM 2363 N N . PRO A 1 288 ? -19.362 2.260 27.270 1.00 60.94 288 PRO A N 1
ATOM 2364 C CA 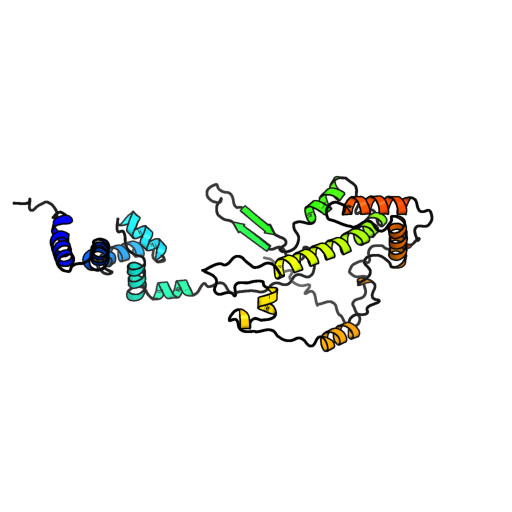. PRO A 1 288 ? -20.066 3.517 27.054 1.00 60.94 288 PRO A CA 1
ATOM 2365 C C . PRO A 1 288 ? -21.251 3.322 26.084 1.00 60.94 288 PRO A C 1
ATOM 2367 O O . PRO A 1 288 ? -21.076 2.644 25.069 1.00 60.94 288 PRO A O 1
ATOM 2370 N N . PRO A 1 289 ? -22.439 3.916 26.333 1.00 56.19 289 PRO A N 1
ATOM 2371 C CA . PRO A 1 289 ? -23.640 3.735 25.499 1.00 56.19 289 PRO A CA 1
ATOM 2372 C C . PRO A 1 289 ? -23.513 4.201 24.041 1.00 56.19 289 PRO A C 1
ATOM 2374 O O . PRO A 1 289 ? -24.467 4.084 23.277 1.00 56.19 289 PRO A O 1
ATOM 2377 N N . THR A 1 290 ? -22.349 4.715 23.638 1.00 55.62 290 THR A N 1
ATOM 2378 C CA . THR A 1 290 ? -22.024 5.222 22.299 1.00 55.62 290 THR A CA 1
ATOM 2379 C C . THR A 1 290 ? -22.220 4.189 21.176 1.00 55.62 290 THR A C 1
ATOM 2381 O O . THR A 1 290 ? -22.131 4.541 20.010 1.00 55.62 290 THR A O 1
ATOM 2384 N N . LEU A 1 291 ? -22.511 2.923 21.498 1.00 52.66 291 LEU A N 1
ATOM 2385 C CA . LEU A 1 291 ? -22.791 1.854 20.532 1.00 52.66 291 LEU A CA 1
ATOM 2386 C C . LEU A 1 291 ? -24.229 1.833 19.978 1.00 52.66 291 LEU A C 1
ATOM 2388 O O . LEU A 1 291 ? -24.515 0.981 19.140 1.00 52.66 291 LEU A O 1
ATOM 2392 N N . LEU A 1 292 ? -25.140 2.698 20.446 1.00 46.66 292 LEU A N 1
ATOM 2393 C CA . LEU A 1 292 ? -26.569 2.588 20.110 1.00 46.66 292 LEU A CA 1
ATOM 2394 C C . LEU A 1 292 ? -27.123 3.610 19.106 1.00 46.66 292 LEU A C 1
ATOM 2396 O O . LEU A 1 292 ? -28.278 3.445 18.732 1.00 46.66 292 LEU A O 1
ATOM 2400 N N . ASP A 1 293 ? -26.354 4.601 18.638 1.00 45.22 293 ASP A N 1
ATOM 2401 C CA . ASP A 1 293 ? -26.921 5.661 17.772 1.00 45.22 293 ASP A CA 1
ATOM 2402 C C . ASP A 1 293 ? -26.057 6.097 16.577 1.00 45.22 293 ASP A C 1
ATOM 2404 O O . ASP A 1 293 ? -26.436 6.995 15.831 1.00 45.22 293 ASP A O 1
ATOM 2408 N N . GLU A 1 294 ? -24.922 5.445 16.327 1.00 48.94 294 GLU A N 1
ATOM 2409 C CA . GLU A 1 294 ? -24.165 5.672 15.093 1.00 48.94 294 GLU A CA 1
ATOM 2410 C C . GLU A 1 294 ? -24.592 4.628 14.054 1.00 48.94 294 GLU A C 1
ATOM 2412 O O . GLU A 1 294 ? -23.925 3.617 13.833 1.00 48.94 294 GLU A O 1
ATOM 2417 N N . THR A 1 295 ? -25.723 4.872 13.379 1.00 43.62 295 THR A N 1
ATOM 2418 C CA . THR A 1 295 ? -25.770 4.551 11.943 1.00 43.62 295 THR A CA 1
ATOM 2419 C C . THR A 1 295 ? -24.486 5.113 11.356 1.00 43.62 295 THR A C 1
ATOM 2421 O O . THR A 1 295 ? -24.235 6.301 11.574 1.00 43.62 295 THR A O 1
ATOM 2424 N N . GLU A 1 296 ? -23.665 4.285 10.691 1.00 42.12 296 GLU A N 1
ATOM 2425 C CA . GLU A 1 296 ? -22.515 4.794 9.935 1.00 42.12 296 GLU A CA 1
ATOM 2426 C C . GLU A 1 296 ? -22.989 6.058 9.215 1.00 42.12 296 GLU A C 1
ATOM 2428 O O . GLU A 1 296 ? -24.009 5.969 8.517 1.00 42.12 296 GLU A O 1
ATOM 2433 N N . PRO A 1 297 ? -22.384 7.234 9.477 1.00 43.12 297 PRO A N 1
ATOM 2434 C CA . PRO A 1 297 ? -22.844 8.449 8.843 1.00 43.12 297 PRO A CA 1
ATOM 2435 C C . PRO A 1 297 ? -22.816 8.149 7.356 1.00 43.12 297 PRO A C 1
ATOM 2437 O O . PRO A 1 297 ? -21.785 7.719 6.829 1.00 43.12 297 PRO A O 1
ATOM 2440 N N . ASN A 1 298 ? -23.973 8.279 6.706 1.00 42.34 298 ASN A N 1
ATOM 2441 C CA . ASN A 1 298 ? -24.037 8.191 5.262 1.00 42.34 298 ASN A CA 1
ATOM 2442 C C . ASN A 1 298 ? -22.908 9.095 4.737 1.00 42.34 298 ASN A C 1
ATOM 2444 O O . ASN A 1 298 ? -22.682 10.159 5.316 1.00 42.34 298 ASN A O 1
ATOM 2448 N N . GLU A 1 299 ? -22.153 8.709 3.707 1.00 44.78 299 GLU A N 1
ATOM 2449 C CA . GLU A 1 299 ? -21.079 9.585 3.192 1.00 44.78 299 GLU A CA 1
ATOM 2450 C C . GLU A 1 299 ? -21.619 10.991 2.836 1.00 44.78 299 GLU A C 1
ATOM 2452 O O . GLU A 1 299 ? -20.877 11.972 2.844 1.00 44.78 299 GLU A O 1
ATOM 2457 N N . ASP A 1 300 ? -22.933 11.085 2.600 1.00 47.47 300 ASP A N 1
ATOM 2458 C CA . ASP A 1 300 ? -23.709 12.310 2.397 1.00 47.47 300 ASP A CA 1
ATOM 2459 C C . ASP A 1 300 ? -24.009 13.131 3.680 1.00 47.47 300 ASP A C 1
ATOM 2461 O O . ASP A 1 300 ? -24.319 14.317 3.576 1.00 47.47 300 ASP A O 1
ATOM 2465 N N . ASP A 1 301 ? -23.929 12.533 4.874 1.00 47.22 301 ASP A N 1
ATOM 2466 C CA . ASP A 1 301 ? -24.232 13.146 6.181 1.00 47.22 301 ASP A CA 1
ATOM 2467 C C . ASP A 1 301 ? -22.980 13.672 6.910 1.00 47.22 301 ASP A C 1
ATOM 2469 O O . ASP A 1 301 ? -23.101 14.409 7.894 1.00 47.22 301 ASP A O 1
ATOM 2473 N N . VAL A 1 302 ? -21.768 13.336 6.444 1.00 53.84 302 VAL A N 1
ATOM 2474 C CA . VAL A 1 302 ? -20.532 13.956 6.946 1.00 53.84 302 VAL A CA 1
ATOM 2475 C C . VAL A 1 302 ? -20.433 15.361 6.346 1.00 53.84 302 VAL A C 1
ATOM 2477 O O . VAL A 1 302 ? -20.260 15.491 5.130 1.00 53.84 302 VAL A O 1
ATOM 2480 N N . PRO A 1 303 ? -20.526 16.437 7.151 1.00 55.84 303 PRO A N 1
ATOM 2481 C CA . PRO A 1 303 ? -20.436 17.784 6.616 1.00 55.84 303 PRO A CA 1
ATOM 2482 C C . PRO A 1 303 ? -19.082 17.970 5.930 1.00 55.84 303 PRO A C 1
ATOM 2484 O O . PRO A 1 303 ? -18.029 17.668 6.495 1.00 55.84 303 PRO A O 1
ATOM 2487 N N . LEU A 1 304 ? -19.118 18.473 4.695 1.00 55.34 304 LEU A N 1
ATOM 2488 C CA . LEU A 1 304 ? -17.917 18.892 3.983 1.00 55.34 304 LEU A CA 1
ATOM 2489 C C . LEU A 1 304 ? -17.108 19.848 4.866 1.00 55.34 304 LEU A C 1
ATOM 2491 O O . LEU A 1 304 ? -17.676 20.699 5.555 1.00 55.34 304 LEU A O 1
ATOM 2495 N N . LEU A 1 305 ? -15.779 19.732 4.800 1.00 52.16 305 LEU A N 1
ATOM 2496 C CA . LEU A 1 305 ? -14.879 20.690 5.438 1.00 52.16 305 LEU A CA 1
ATOM 2497 C C . LEU A 1 305 ? -15.293 22.118 5.056 1.00 52.16 305 LEU A C 1
ATOM 2499 O O . LEU A 1 305 ? -15.649 22.384 3.906 1.00 52.16 305 LEU A O 1
ATOM 2503 N N . GLU A 1 306 ? -15.265 23.029 6.025 1.00 45.41 306 GLU A N 1
ATOM 2504 C CA . GLU A 1 306 ? -15.714 24.409 5.846 1.00 45.41 306 GLU A CA 1
ATOM 2505 C C . GLU A 1 306 ? -14.956 25.070 4.674 1.00 45.41 306 GLU A C 1
ATOM 2507 O O . GLU A 1 306 ? -13.733 25.194 4.692 1.00 45.41 306 GLU A O 1
ATOM 2512 N N . GLY A 1 307 ? -15.682 25.434 3.608 1.00 46.25 307 GLY A N 1
ATOM 2513 C CA . GLY A 1 307 ? -15.112 25.956 2.355 1.00 46.25 307 GLY A CA 1
ATOM 2514 C C . GLY A 1 307 ? -14.973 24.945 1.203 1.00 46.25 307 GLY A C 1
ATOM 2515 O O . GLY A 1 307 ? -14.623 25.345 0.091 1.00 46.25 307 GLY A O 1
ATOM 2516 N N . CYS A 1 308 ? -15.284 23.663 1.409 1.00 40.75 308 CYS A N 1
ATOM 2517 C CA . CYS A 1 308 ? -15.371 22.656 0.350 1.00 40.75 308 CYS A CA 1
ATOM 2518 C C . CYS A 1 308 ? -16.793 22.569 -0.232 1.00 40.75 308 CYS A C 1
ATOM 2520 O O . CYS A 1 308 ? -17.787 22.710 0.473 1.00 40.75 308 CYS A O 1
ATOM 2522 N N . SER A 1 309 ? -16.897 22.313 -1.538 1.00 42.38 309 SER A N 1
ATOM 2523 C CA . SER A 1 309 ? -18.165 22.033 -2.227 1.00 42.38 309 SER A CA 1
ATOM 2524 C C . SER A 1 309 ? -18.056 20.709 -2.976 1.00 42.38 309 SER A C 1
ATOM 2526 O O . SER A 1 309 ? -16.967 20.340 -3.424 1.00 42.38 309 SER A O 1
ATOM 2528 N N . TYR A 1 310 ? -19.171 19.986 -3.111 1.00 46.28 310 TYR A N 1
ATOM 2529 C CA . TYR A 1 310 ? -19.220 18.797 -3.958 1.00 46.28 310 TYR A CA 1
ATOM 2530 C C . TYR A 1 310 ? -18.819 19.172 -5.387 1.00 46.28 310 TYR A C 1
ATOM 2532 O O . TYR A 1 310 ? -19.337 20.134 -5.961 1.00 46.28 310 TYR A O 1
ATOM 2540 N N . LEU A 1 311 ? -17.901 18.401 -5.972 1.00 46.81 311 LEU A N 1
ATOM 2541 C CA . LEU A 1 311 ? -17.579 18.532 -7.388 1.00 46.81 311 LEU A CA 1
ATOM 2542 C C . LEU A 1 311 ? -18.856 18.280 -8.206 1.00 46.81 311 LEU A C 1
ATOM 2544 O O . LEU A 1 311 ? -19.604 17.353 -7.882 1.00 46.81 311 LEU A O 1
ATOM 2548 N N . PRO A 1 312 ? -19.130 19.065 -9.263 1.00 38.38 312 PRO A N 1
ATOM 2549 C CA . PRO A 1 312 ? -20.298 18.845 -10.099 1.00 38.38 312 PRO A CA 1
ATOM 2550 C C . PRO A 1 312 ? -20.153 17.494 -10.806 1.00 38.38 312 PRO A C 1
ATOM 2552 O O . PRO A 1 312 ? -19.467 17.371 -11.819 1.00 38.38 312 PRO A O 1
ATOM 2555 N N . PHE A 1 313 ? -20.797 16.459 -10.271 1.00 38.03 313 PHE A N 1
ATOM 2556 C CA . PHE A 1 313 ? -21.034 15.234 -11.016 1.00 38.03 313 PHE A CA 1
ATOM 2557 C C . PHE A 1 313 ? -21.943 15.598 -12.189 1.00 38.03 313 PHE A C 1
ATOM 2559 O O . PHE A 1 313 ? -23.111 15.937 -11.990 1.00 38.03 313 PHE A O 1
ATOM 2566 N N . CYS A 1 314 ? -21.414 15.547 -13.414 1.00 37.03 314 CYS A N 1
ATOM 2567 C CA . CYS A 1 314 ? -22.225 15.608 -14.625 1.00 37.03 314 CYS A CA 1
ATOM 2568 C C . CYS A 1 314 ? -23.189 14.416 -14.633 1.00 37.03 314 CYS A C 1
ATOM 2570 O O . CYS A 1 314 ? -22.886 13.351 -15.171 1.00 37.03 314 CYS A O 1
ATOM 2572 N N . LYS A 1 315 ? -24.373 14.590 -14.046 1.00 40.12 315 LYS A N 1
ATOM 2573 C CA . LYS A 1 315 ? -25.544 13.784 -14.374 1.00 40.12 315 LYS A CA 1
ATOM 2574 C C . LYS A 1 315 ? -25.982 14.196 -15.771 1.00 40.12 315 LYS A C 1
ATOM 2576 O O . LYS A 1 315 ? -26.844 15.047 -15.881 1.00 40.12 315 LYS A O 1
ATOM 2581 N N . GLU A 1 316 ? -25.351 13.641 -16.805 1.00 41.94 316 GLU A N 1
ATOM 2582 C CA . GLU A 1 316 ? -25.915 13.531 -18.156 1.00 41.94 316 GLU A CA 1
ATOM 2583 C C . GLU A 1 316 ? -24.952 12.788 -19.099 1.00 41.94 316 GLU A C 1
ATOM 2585 O O . GLU A 1 316 ? -24.077 13.368 -19.734 1.00 41.94 316 GLU A O 1
ATOM 2590 N N . SER A 1 317 ? -25.161 11.480 -19.244 1.00 36.22 317 SER A N 1
ATOM 2591 C CA . SER A 1 317 ? -25.067 10.840 -20.559 1.00 36.22 317 SER A CA 1
ATOM 2592 C C . SER A 1 317 ? -26.036 9.659 -20.620 1.00 36.22 317 SER A C 1
ATOM 2594 O O . SER A 1 317 ? -25.648 8.494 -20.648 1.00 36.22 317 SER A O 1
ATOM 2596 N N . ASN A 1 318 ? -27.331 9.968 -20.661 1.00 42.66 318 ASN A N 1
ATOM 2597 C CA . ASN A 1 318 ? -28.258 9.126 -21.409 1.00 42.66 318 ASN A CA 1
ATOM 2598 C C . ASN A 1 318 ? -27.939 9.325 -22.899 1.00 42.66 318 ASN A C 1
ATOM 2600 O O . ASN A 1 318 ? -28.504 10.194 -23.556 1.00 42.66 318 ASN A O 1
ATOM 2604 N N . GLY A 1 319 ? -26.977 8.562 -23.410 1.00 34.59 319 GLY A N 1
ATOM 2605 C CA . GLY A 1 319 ? -26.647 8.484 -24.828 1.00 34.59 319 GLY A CA 1
ATOM 2606 C C . GLY A 1 319 ? -26.381 7.022 -25.183 1.00 34.59 319 GLY A C 1
ATOM 2607 O O . GLY A 1 319 ? -25.644 6.372 -24.444 1.00 34.59 319 GLY A O 1
ATOM 2608 N N . PRO A 1 320 ? -26.991 6.471 -26.246 1.00 44.47 320 PRO A N 1
ATOM 2609 C CA . PRO A 1 320 ? -26.894 5.051 -26.536 1.00 44.47 320 PRO A CA 1
ATOM 2610 C C . PRO A 1 320 ? -25.595 4.772 -27.293 1.00 44.47 320 PRO A C 1
ATOM 2612 O O . PRO A 1 320 ? -25.473 5.179 -28.447 1.00 44.47 320 PRO A O 1
ATOM 2615 N N . TYR A 1 321 ? -24.661 4.068 -26.657 1.00 38.00 321 TYR A N 1
ATOM 2616 C CA . TYR A 1 321 ? -23.619 3.285 -27.325 1.00 38.00 321 TYR A CA 1
ATOM 2617 C C . TYR A 1 321 ? -23.303 2.037 -26.513 1.00 38.00 321 TYR A C 1
ATOM 2619 O O . TYR A 1 321 ? -23.055 2.183 -25.295 1.00 38.00 321 TYR A O 1
#